Protein AF-A0A1F7L9E7-F1 (afdb_monomer_lite)

Secondary structure (DSSP, 8-state):
------THHHHHHHHHHHHHTS----SEEEEEES--EEE-SSTT-EEE-TT-TT-HHHHHHHHHHHHHT-EEEEEE-B--GGGS-GGGTTT-TT---BEEEEEE-TTS-EEEEEEESS---------THHHHHHHHH--TTTTT--TTT-------SPPPSS---PPPHHHHHHHHHHTT--HHHHHHHHHHHHT--

Structure (mmCIF, N/CA/C/O backbone):
data_AF-A0A1F7L9E7-F1
#
_entry.id   AF-A0A1F7L9E7-F1
#
loop_
_atom_site.group_PDB
_atom_site.id
_atom_site.type_symbol
_atom_site.label_atom_id
_atom_site.label_alt_id
_atom_site.label_comp_id
_atom_site.label_asym_id
_atom_site.label_entity_id
_atom_site.label_seq_id
_atom_site.pdbx_PDB_ins_code
_atom_site.Cartn_x
_atom_site.Cartn_y
_atom_site.Cartn_z
_atom_site.occupancy
_atom_site.B_iso_or_equiv
_atom_site.auth_seq_id
_atom_site.auth_comp_id
_atom_site.auth_asym_id
_atom_site.auth_atom_id
_atom_site.pdbx_PDB_model_num
ATOM 1 N N . MET A 1 1 ? -0.085 -50.331 -35.103 1.00 35.09 1 MET A N 1
ATOM 2 C CA . MET A 1 1 ? 0.225 -49.381 -36.187 1.00 35.09 1 MET A CA 1
ATOM 3 C C . MET A 1 1 ? -0.687 -48.190 -35.946 1.00 35.09 1 MET A C 1
ATOM 5 O O . MET A 1 1 ? -1.879 -48.355 -36.120 1.00 35.09 1 MET A O 1
ATOM 9 N N . GLU A 1 2 ? -0.303 -47.071 -35.361 1.00 33.75 2 GLU A N 1
ATOM 10 C CA . GLU A 1 2 ? 0.943 -46.551 -34.804 1.00 33.75 2 GLU A CA 1
ATOM 11 C C . GLU A 1 2 ? 0.546 -45.688 -33.603 1.00 33.75 2 GLU A C 1
ATOM 13 O O . GLU A 1 2 ? -0.560 -45.157 -33.532 1.00 33.75 2 GLU A O 1
ATOM 18 N N . ASP A 1 3 ? 1.449 -45.652 -32.640 1.00 38.00 3 ASP A N 1
ATOM 19 C CA . ASP A 1 3 ? 1.384 -44.923 -31.386 1.00 38.00 3 ASP A CA 1
ATOM 20 C C . ASP A 1 3 ? 1.648 -43.434 -31.668 1.00 38.00 3 ASP A C 1
ATOM 22 O O . ASP A 1 3 ? 2.759 -43.071 -32.050 1.00 38.00 3 ASP A O 1
ATOM 26 N N . SER A 1 4 ? 0.636 -42.570 -31.553 1.00 41.53 4 SER A N 1
ATOM 27 C CA . SER A 1 4 ? 0.783 -41.113 -31.696 1.00 41.53 4 SER A CA 1
ATOM 28 C C . SER A 1 4 ? 0.804 -40.447 -30.316 1.00 41.53 4 SER A C 1
ATOM 30 O O . SER A 1 4 ? -0.048 -39.626 -29.984 1.00 41.53 4 SER A O 1
ATOM 32 N N . GLY A 1 5 ? 1.759 -40.855 -29.480 1.00 41.38 5 GLY A N 1
ATOM 33 C CA . GLY A 1 5 ? 1.977 -40.344 -28.124 1.00 41.38 5 GLY A CA 1
ATOM 34 C C . GLY A 1 5 ? 2.929 -39.144 -28.026 1.00 41.38 5 GLY A C 1
ATOM 35 O O . GLY A 1 5 ? 3.652 -39.052 -27.038 1.00 41.38 5 GLY A O 1
ATOM 36 N N . LEU A 1 6 ? 2.988 -38.249 -29.023 1.00 41.53 6 LEU A N 1
ATOM 37 C CA . LEU A 1 6 ? 3.974 -37.149 -29.041 1.00 41.53 6 LEU A CA 1
ATOM 38 C C . LEU A 1 6 ? 3.409 -35.720 -29.135 1.00 41.53 6 LEU A C 1
ATOM 40 O O . LEU A 1 6 ? 4.190 -34.782 -29.022 1.00 41.53 6 LEU A O 1
ATOM 44 N N . ASP A 1 7 ? 2.092 -35.523 -29.226 1.00 45.53 7 ASP A N 1
ATOM 45 C CA . ASP A 1 7 ? 1.519 -34.183 -29.479 1.00 45.53 7 ASP A CA 1
ATOM 46 C C . ASP A 1 7 ? 1.373 -33.303 -28.214 1.00 45.53 7 ASP A C 1
ATOM 48 O O . ASP A 1 7 ? 1.317 -32.083 -28.285 1.00 45.53 7 ASP A O 1
ATOM 52 N N . GLY A 1 8 ? 1.363 -33.896 -27.013 1.00 42.41 8 GLY A N 1
ATOM 53 C CA . GLY A 1 8 ? 1.175 -33.141 -25.759 1.00 42.41 8 GLY A CA 1
ATOM 54 C C . GLY A 1 8 ? 2.454 -32.548 -25.153 1.00 42.41 8 GLY A C 1
ATOM 55 O O . GLY A 1 8 ? 2.389 -31.721 -24.248 1.00 42.41 8 GLY A O 1
ATOM 56 N N . ALA A 1 9 ? 3.633 -32.986 -25.603 1.00 44.47 9 ALA A N 1
ATOM 57 C CA . ALA A 1 9 ? 4.911 -32.579 -25.011 1.00 44.47 9 ALA A CA 1
ATOM 58 C C . ALA A 1 9 ? 5.547 -31.364 -25.704 1.00 44.47 9 ALA A C 1
ATOM 60 O O . ALA A 1 9 ? 6.458 -30.762 -25.130 1.00 44.47 9 ALA A O 1
ATOM 61 N N . GLU A 1 10 ? 5.124 -31.036 -26.926 1.00 39.59 10 GLU A N 1
ATOM 62 C CA . GLU A 1 10 ? 5.507 -29.799 -27.621 1.00 39.59 10 GLU A CA 1
ATOM 63 C C . GLU A 1 10 ? 4.632 -28.627 -27.158 1.00 39.59 10 GLU A C 1
ATOM 65 O O . GLU A 1 10 ? 5.174 -27.576 -26.834 1.00 39.59 10 GLU A O 1
ATOM 70 N N . ASP A 1 11 ? 3.329 -28.850 -26.962 1.00 49.00 11 ASP A N 1
ATOM 71 C CA . ASP A 1 11 ? 2.372 -27.848 -26.457 1.00 49.00 11 ASP A CA 1
ATOM 72 C C . ASP A 1 11 ? 2.737 -27.347 -25.042 1.00 49.00 11 ASP A C 1
ATOM 74 O O . ASP A 1 11 ? 2.835 -26.151 -24.781 1.00 49.00 11 ASP A O 1
ATOM 78 N N . LEU A 1 12 ? 3.110 -28.260 -24.134 1.00 42.34 12 LEU A N 1
ATOM 79 C CA . LEU A 1 12 ? 3.573 -27.913 -22.780 1.00 42.34 12 LEU A CA 1
ATOM 80 C C . LEU A 1 12 ? 4.955 -27.237 -22.743 1.00 42.34 12 LEU A C 1
ATOM 82 O O . LEU A 1 12 ? 5.297 -26.587 -21.750 1.00 42.34 12 LEU A O 1
ATOM 86 N N . ARG A 1 13 ? 5.783 -27.433 -23.778 1.00 41.22 13 ARG A N 1
ATOM 87 C CA . ARG A 1 13 ? 7.068 -26.731 -23.923 1.00 41.22 13 ARG A CA 1
ATOM 88 C C . ARG A 1 13 ? 6.843 -25.317 -24.439 1.00 41.22 13 ARG A C 1
ATOM 90 O O . ARG A 1 13 ? 7.428 -24.396 -23.886 1.00 41.22 13 ARG A O 1
ATOM 97 N N . ASP A 1 14 ? 5.928 -25.149 -25.384 1.00 45.06 14 ASP A N 1
ATOM 98 C CA . ASP A 1 14 ? 5.528 -23.858 -25.939 1.00 45.06 14 ASP A CA 1
ATOM 99 C C . ASP A 1 14 ? 4.791 -22.988 -24.893 1.00 45.06 14 ASP A C 1
ATOM 101 O O . ASP A 1 14 ? 5.055 -21.793 -24.762 1.00 45.06 14 ASP A O 1
ATOM 105 N N . GLU A 1 15 ? 3.954 -23.580 -24.030 1.00 44.53 15 GLU A N 1
ATOM 106 C CA . GLU A 1 15 ? 3.370 -22.876 -22.876 1.00 44.53 15 GLU A CA 1
ATOM 107 C C . GLU A 1 15 ? 4.421 -22.455 -21.833 1.00 44.53 15 GLU A C 1
ATOM 109 O O . GLU A 1 15 ? 4.342 -21.349 -21.289 1.00 44.53 15 GLU A O 1
ATOM 114 N N . ARG A 1 16 ? 5.431 -23.297 -21.564 1.00 38.94 16 ARG A N 1
ATOM 115 C CA . ARG A 1 16 ? 6.534 -22.966 -20.642 1.00 38.94 16 ARG A CA 1
ATOM 116 C C . ARG A 1 16 ? 7.455 -21.891 -21.210 1.00 38.94 16 ARG A C 1
ATOM 118 O O . ARG A 1 16 ? 7.772 -20.953 -20.485 1.00 38.94 16 ARG A O 1
ATOM 125 N N . GLU A 1 17 ? 7.807 -21.959 -22.489 1.00 36.81 17 GLU A N 1
ATOM 126 C CA . GLU A 1 17 ? 8.633 -20.951 -23.166 1.00 36.81 17 GLU A CA 1
ATOM 127 C C . GLU A 1 17 ? 7.893 -19.603 -23.299 1.00 36.81 17 GLU A C 1
ATOM 129 O O . GLU A 1 17 ? 8.480 -18.540 -23.076 1.00 36.81 17 GLU A O 1
ATOM 134 N N . ARG A 1 18 ? 6.570 -19.611 -23.535 1.00 43.12 18 ARG A N 1
ATOM 135 C CA . ARG A 1 18 ? 5.727 -18.399 -23.443 1.00 43.12 18 ARG A CA 1
ATOM 136 C C . ARG A 1 18 ? 5.617 -17.866 -22.015 1.00 43.12 18 ARG A C 1
ATOM 138 O O . ARG A 1 18 ? 5.483 -16.653 -21.837 1.00 43.12 18 ARG A O 1
ATOM 145 N N . SER A 1 19 ? 5.671 -18.739 -21.006 1.00 43.81 19 SER A N 1
ATOM 146 C CA . SER A 1 19 ? 5.680 -18.337 -19.595 1.00 43.81 19 SER A CA 1
ATOM 147 C C . SER A 1 19 ? 7.016 -17.720 -19.163 1.00 43.81 19 SER A C 1
ATOM 149 O O . SER A 1 19 ? 7.007 -16.740 -18.426 1.00 43.81 19 SER A O 1
ATOM 151 N N . GLU A 1 20 ? 8.148 -18.209 -19.684 1.00 38.25 20 GLU A N 1
ATOM 152 C CA . GLU A 1 20 ? 9.496 -17.693 -19.390 1.00 38.25 20 GLU A CA 1
ATOM 153 C C . GLU A 1 20 ? 9.765 -16.320 -20.032 1.00 38.25 20 GLU A C 1
ATOM 155 O O . GLU A 1 20 ? 10.546 -15.530 -19.504 1.00 38.25 20 GLU A O 1
ATOM 160 N N . CYS A 1 21 ? 9.077 -15.985 -21.132 1.00 34.50 21 CYS A N 1
ATOM 161 C CA . CYS A 1 21 ? 9.168 -14.670 -21.778 1.00 34.50 21 CYS A CA 1
ATOM 162 C C . CYS A 1 21 ? 8.431 -13.554 -21.003 1.00 34.50 21 CYS A C 1
ATOM 164 O O . CYS A 1 21 ? 8.707 -12.365 -21.185 1.00 34.50 21 CYS A O 1
ATOM 166 N N . ARG A 1 22 ? 7.510 -13.902 -20.096 1.00 48.00 22 ARG A N 1
ATOM 167 C CA . ARG A 1 22 ? 6.855 -12.937 -19.208 1.00 48.00 22 ARG A CA 1
ATOM 168 C C . ARG A 1 22 ? 7.646 -12.849 -17.913 1.00 48.00 22 ARG A C 1
ATOM 170 O O . ARG A 1 22 ? 7.480 -13.683 -17.030 1.00 48.00 22 ARG A O 1
ATOM 177 N N . ARG A 1 23 ? 8.449 -11.792 -17.749 1.00 49.78 23 ARG A N 1
ATOM 178 C CA . ARG A 1 23 ? 8.875 -11.385 -16.398 1.00 49.78 23 ARG A CA 1
ATOM 179 C C . ARG A 1 23 ? 7.616 -11.347 -15.517 1.00 49.78 23 ARG A C 1
ATOM 181 O O . ARG A 1 23 ? 6.652 -10.698 -15.935 1.00 49.78 23 ARG A O 1
ATOM 188 N N . PRO A 1 24 ? 7.564 -12.080 -14.388 1.00 57.03 24 PRO A N 1
ATOM 189 C CA . PRO A 1 24 ? 6.344 -12.187 -13.604 1.00 57.03 24 PRO A CA 1
ATOM 190 C C . PRO A 1 24 ? 5.962 -10.792 -13.117 1.00 57.03 24 PRO A C 1
ATOM 192 O O . PRO A 1 24 ? 6.687 -10.162 -12.352 1.00 57.03 24 PRO A O 1
ATOM 195 N N . ILE A 1 25 ? 4.849 -10.287 -13.643 1.00 73.50 25 ILE A N 1
ATOM 196 C CA . ILE A 1 25 ? 4.251 -9.035 -13.188 1.00 73.50 25 ILE A CA 1
ATOM 197 C C . ILE A 1 25 ? 3.609 -9.337 -11.841 1.00 73.50 25 ILE A C 1
ATOM 199 O O . ILE A 1 25 ? 2.919 -10.352 -11.714 1.00 73.50 25 ILE A O 1
ATOM 203 N N . GLU A 1 26 ? 3.844 -8.465 -10.864 1.00 89.94 26 GLU A N 1
ATOM 204 C CA . GLU A 1 26 ? 3.280 -8.569 -9.520 1.00 89.94 26 GLU A CA 1
ATOM 205 C C . GLU A 1 26 ? 1.775 -8.891 -9.577 1.00 89.94 26 GLU A C 1
ATOM 207 O O . GLU A 1 26 ? 1.016 -8.341 -10.384 1.00 89.94 26 GLU A O 1
ATOM 212 N N . GLU A 1 27 ? 1.353 -9.863 -8.769 1.00 92.19 27 GLU A N 1
ATOM 213 C CA . GLU A 1 27 ? -0.051 -10.297 -8.700 1.00 92.19 27 GLU A CA 1
ATOM 214 C C . GLU A 1 27 ? -0.779 -9.750 -7.479 1.00 92.19 27 GLU A C 1
ATOM 216 O O . GLU A 1 27 ? -1.995 -9.548 -7.511 1.00 92.19 27 GLU A O 1
ATOM 221 N N . LEU A 1 28 ? -0.008 -9.538 -6.414 1.00 94.56 28 LEU A N 1
ATOM 222 C CA . LEU A 1 28 ? -0.432 -9.051 -5.119 1.00 94.56 28 LEU A CA 1
ATOM 223 C C . LEU A 1 28 ? 0.607 -8.050 -4.639 1.00 94.56 28 LEU A C 1
ATOM 225 O O . LEU A 1 28 ? 1.770 -8.408 -4.468 1.00 94.56 28 LEU A O 1
ATOM 229 N N . HIS A 1 29 ? 0.160 -6.832 -4.386 1.00 97.12 29 HIS A N 1
ATOM 230 C CA . HIS A 1 29 ? 0.940 -5.803 -3.736 1.00 97.12 29 HIS A CA 1
ATOM 231 C C . HIS A 1 29 ? 0.566 -5.724 -2.260 1.00 97.12 29 HIS A C 1
ATOM 233 O O . HIS A 1 29 ? -0.613 -5.629 -1.913 1.00 97.12 29 HIS A O 1
ATOM 239 N N . ALA A 1 30 ? 1.566 -5.745 -1.385 1.00 97.44 30 ALA A N 1
ATOM 240 C CA . ALA A 1 30 ? 1.375 -5.570 0.048 1.00 97.44 30 ALA A CA 1
ATOM 241 C C . ALA A 1 30 ? 1.864 -4.181 0.464 1.00 97.44 30 ALA A C 1
ATOM 243 O O . ALA A 1 30 ? 3.059 -3.895 0.385 1.00 97.44 30 ALA A O 1
ATOM 244 N N . SER A 1 31 ? 0.953 -3.339 0.951 1.00 97.31 31 SER A N 1
ATOM 245 C CA . SER A 1 31 ? 1.281 -2.006 1.460 1.00 97.31 31 SER A CA 1
ATOM 246 C C . SER A 1 31 ? 1.041 -1.910 2.962 1.00 97.31 31 SER A C 1
ATOM 248 O O . SER A 1 31 ? 0.079 -2.471 3.489 1.00 97.31 31 SER A O 1
ATOM 250 N N . VAL A 1 32 ? 1.895 -1.157 3.654 1.00 97.06 32 VAL A N 1
ATOM 251 C CA . VAL A 1 32 ? 1.766 -0.893 5.091 1.00 97.06 32 VAL A CA 1
ATOM 252 C C . VAL A 1 32 ? 1.733 0.608 5.320 1.00 97.06 32 VAL A C 1
ATOM 254 O O . VAL A 1 32 ? 2.634 1.322 4.882 1.00 97.06 32 VAL A O 1
ATOM 257 N N . TRP A 1 33 ? 0.714 1.071 6.037 1.00 95.31 33 TRP A N 1
ATOM 258 C CA . TRP A 1 33 ? 0.503 2.480 6.337 1.00 95.31 33 TRP A CA 1
ATOM 259 C C . TRP A 1 33 ? 0.358 2.717 7.846 1.00 95.31 33 TRP A C 1
ATOM 261 O O . TRP A 1 33 ? -0.129 1.848 8.571 1.00 95.31 33 TRP A O 1
ATOM 271 N N . PRO A 1 34 ? 0.742 3.902 8.354 1.00 92.12 34 PRO A N 1
ATOM 272 C CA . PRO A 1 34 ? 0.574 4.226 9.770 1.00 92.12 34 PRO A CA 1
ATOM 273 C C . PRO A 1 34 ? -0.887 4.282 10.239 1.00 92.12 34 PRO A C 1
ATOM 275 O O . PRO A 1 34 ? -1.128 4.235 11.439 1.00 92.12 34 PRO A O 1
ATOM 278 N N . GLY A 1 35 ? -1.855 4.428 9.327 1.00 92.56 35 GLY A N 1
ATOM 279 C CA . GLY A 1 35 ? -3.256 4.648 9.673 1.00 92.56 35 GLY A CA 1
ATOM 280 C C . GLY A 1 35 ? -4.055 5.305 8.551 1.00 92.56 35 GLY A C 1
ATOM 281 O O . GLY A 1 35 ? -3.743 5.105 7.378 1.00 92.56 35 GLY A O 1
ATOM 282 N N . TRP A 1 36 ? -5.049 6.114 8.922 1.00 94.50 36 TRP A N 1
ATOM 283 C CA . TRP A 1 36 ? -5.913 6.862 8.003 1.00 94.50 36 TRP A CA 1
ATOM 284 C C . TRP A 1 36 ? -6.153 8.275 8.532 1.00 94.50 36 TRP A C 1
ATOM 286 O O . TRP A 1 36 ? -6.315 8.475 9.739 1.00 94.50 36 TRP A O 1
ATOM 296 N N . TRP A 1 37 ? -6.132 9.274 7.653 1.00 93.38 37 TRP A N 1
ATOM 297 C CA . TRP A 1 37 ? -6.114 10.675 8.073 1.00 93.38 37 TRP A CA 1
ATOM 298 C C . TRP A 1 37 ? -6.704 11.627 7.039 1.00 93.38 37 TRP A C 1
ATOM 300 O O . TRP A 1 37 ? -6.699 11.354 5.840 1.00 93.38 37 TRP A O 1
ATOM 310 N N . SER A 1 38 ? -7.113 12.799 7.517 1.00 91.81 38 SER A N 1
ATOM 311 C CA . SER A 1 38 ? -7.285 14.001 6.708 1.00 91.81 38 SER A CA 1
ATOM 312 C C . SER A 1 38 ? -6.009 14.844 6.728 1.00 91.81 38 SER A C 1
ATOM 314 O O . SER A 1 38 ? -5.190 14.753 7.648 1.00 91.81 38 SER A O 1
ATOM 316 N N . MET A 1 39 ? -5.810 15.644 5.680 1.00 88.69 39 MET A N 1
ATOM 317 C CA . MET A 1 39 ? -4.664 16.543 5.540 1.00 88.69 39 MET A CA 1
ATOM 318 C C . MET A 1 39 ? -5.151 17.954 5.215 1.00 88.69 39 MET A C 1
ATOM 320 O O . MET A 1 39 ? -5.803 18.162 4.192 1.00 88.69 39 MET A O 1
ATOM 324 N N . ASP A 1 40 ? -4.798 18.927 6.053 1.00 85.19 40 ASP A N 1
ATOM 325 C CA . ASP A 1 40 ? -5.135 20.336 5.822 1.00 85.19 40 ASP A CA 1
ATOM 326 C C . ASP A 1 40 ? -4.002 21.060 5.083 1.00 85.19 40 ASP A C 1
ATOM 328 O O . ASP A 1 40 ? -3.143 21.702 5.688 1.00 85.19 40 ASP A O 1
ATOM 332 N N . GLY A 1 41 ? -3.943 20.878 3.759 1.00 82.00 41 GLY A N 1
ATOM 333 C CA . GLY A 1 41 ? -3.072 21.618 2.830 1.00 82.00 41 GLY A CA 1
ATOM 334 C C . GLY A 1 41 ? -1.553 21.425 2.983 1.00 82.00 41 GLY A C 1
ATOM 335 O O . GLY A 1 41 ? -0.804 21.755 2.065 1.00 82.00 41 GLY A O 1
ATOM 336 N N . HIS A 1 42 ? -1.080 20.879 4.105 1.00 86.06 42 HIS A N 1
ATOM 337 C CA . HIS A 1 42 ? 0.328 20.701 4.435 1.00 86.06 42 HIS A CA 1
ATOM 338 C C . HIS A 1 42 ? 0.616 19.246 4.857 1.00 86.06 42 HIS A C 1
ATOM 340 O O . HIS A 1 42 ? -0.095 18.718 5.713 1.00 86.06 42 HIS A O 1
ATOM 346 N N . PRO A 1 43 ? 1.699 18.604 4.371 1.00 79.44 43 PRO A N 1
ATOM 347 C CA . PRO A 1 43 ? 2.003 17.197 4.678 1.00 79.44 43 PRO A CA 1
ATOM 348 C C . PRO A 1 43 ? 2.167 16.873 6.170 1.00 79.44 43 PRO A C 1
ATOM 350 O O . PRO A 1 43 ? 1.929 15.745 6.591 1.00 79.44 43 PRO A O 1
ATOM 353 N N . GLY A 1 44 ? 2.579 17.856 6.975 1.00 83.25 44 GLY A N 1
ATOM 354 C CA . GLY A 1 44 ? 2.692 17.730 8.434 1.00 83.25 44 GLY A CA 1
ATOM 355 C C . GLY A 1 44 ? 1.392 17.984 9.207 1.00 83.25 44 GLY A C 1
ATOM 356 O O . GLY A 1 44 ? 1.350 17.736 10.405 1.00 83.25 44 GLY A O 1
ATOM 357 N N . ALA A 1 45 ? 0.341 18.481 8.552 1.00 86.12 45 ALA A N 1
ATOM 358 C CA . ALA A 1 45 ? -0.950 18.793 9.166 1.00 86.12 45 ALA A CA 1
ATOM 359 C C . ALA A 1 45 ? -1.933 17.630 8.962 1.00 86.12 45 ALA A C 1
ATOM 361 O O . ALA A 1 45 ? -2.984 17.785 8.340 1.00 86.12 45 ALA A O 1
ATOM 362 N N . ARG A 1 46 ? -1.542 16.440 9.436 1.00 89.81 46 ARG A N 1
ATOM 363 C CA . ARG A 1 46 ? -2.361 15.224 9.370 1.00 89.81 46 ARG A CA 1
ATOM 364 C C . ARG A 1 46 ? -3.127 15.032 10.667 1.00 89.81 46 ARG A C 1
ATOM 366 O O . ARG A 1 46 ? -2.566 15.182 11.751 1.00 89.81 46 ARG A O 1
ATOM 373 N N . THR A 1 47 ? -4.398 14.679 10.561 1.00 90.31 47 THR A N 1
ATOM 374 C CA . THR A 1 47 ? -5.244 14.354 11.713 1.00 90.31 47 THR A CA 1
ATOM 375 C C . THR A 1 47 ? -5.949 13.039 11.452 1.00 90.31 47 THR A C 1
ATOM 377 O O . THR A 1 47 ? -6.481 12.827 10.365 1.00 90.31 47 THR A O 1
ATOM 380 N N . ALA A 1 48 ? -5.915 12.146 12.439 1.00 91.06 48 ALA A N 1
ATOM 381 C CA . ALA A 1 48 ? -6.564 10.852 12.328 1.00 91.06 48 ALA A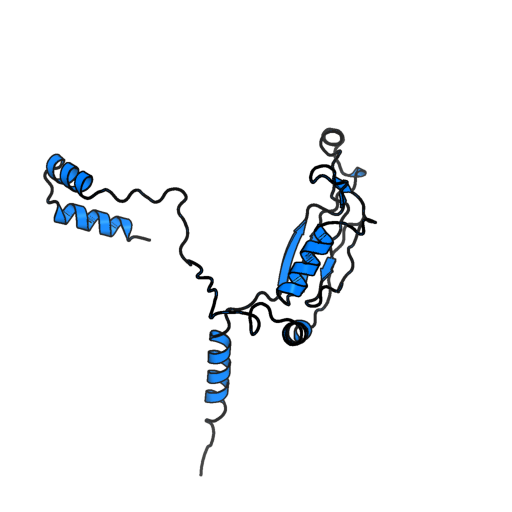 CA 1
ATOM 382 C C . ALA A 1 48 ? -8.071 11.045 12.130 1.00 91.06 48 ALA A C 1
ATOM 384 O O . ALA A 1 48 ? -8.720 11.734 12.916 1.00 91.06 48 ALA A O 1
ATOM 385 N N . ASP A 1 49 ? -8.603 10.474 11.057 1.00 91.75 49 ASP A N 1
ATOM 386 C CA . ASP A 1 49 ? -9.964 10.753 10.607 1.00 91.75 49 ASP A CA 1
ATOM 387 C C . ASP A 1 49 ? -10.492 9.559 9.800 1.00 91.75 49 ASP A C 1
ATOM 389 O O . ASP A 1 49 ? -10.232 9.475 8.598 1.00 91.75 49 ASP A O 1
ATOM 393 N N . PRO A 1 50 ? -11.202 8.615 10.445 1.00 90.25 50 PRO A N 1
ATOM 394 C CA . PRO A 1 50 ? -11.799 7.451 9.785 1.00 90.25 50 PRO A CA 1
ATOM 395 C C . PRO A 1 50 ? -12.805 7.801 8.684 1.00 90.25 50 PRO A C 1
ATOM 397 O O . PRO A 1 50 ? -13.019 7.008 7.772 1.00 90.25 50 PRO A O 1
ATOM 400 N N . ASP A 1 51 ? -13.416 8.984 8.757 1.00 89.75 51 ASP A N 1
ATOM 401 C CA . ASP A 1 51 ? -14.421 9.441 7.797 1.00 89.75 51 ASP A CA 1
ATOM 402 C C . ASP A 1 51 ? -13.791 10.234 6.640 1.00 89.75 51 ASP A C 1
ATOM 404 O O . ASP A 1 51 ? -14.493 10.719 5.740 1.00 89.75 51 ASP A O 1
ATOM 408 N N . SER A 1 52 ? -12.458 10.364 6.632 1.00 89.00 52 SER A N 1
ATOM 409 C CA . SER A 1 52 ? -11.753 11.118 5.609 1.00 89.00 52 SER A CA 1
ATOM 410 C C . SER A 1 52 ? -11.888 10.457 4.243 1.00 89.00 52 SER A C 1
ATOM 412 O O . SER A 1 52 ? -11.315 9.402 3.975 1.00 89.00 52 SER A O 1
ATOM 414 N N . ARG A 1 53 ? -12.582 11.151 3.336 1.00 79.19 53 ARG A N 1
ATOM 415 C CA . ARG A 1 53 ? -12.684 10.803 1.906 1.00 79.19 53 ARG A CA 1
ATOM 416 C C . ARG A 1 53 ? -11.517 11.319 1.059 1.00 79.19 53 ARG A C 1
ATOM 418 O O . ARG A 1 53 ? -11.567 11.247 -0.164 1.00 79.19 53 ARG A O 1
ATOM 425 N N . GLY A 1 54 ? -10.529 11.942 1.698 1.00 82.88 54 GLY A N 1
ATOM 426 C CA . GLY A 1 54 ? -9.396 12.598 1.046 1.00 82.88 54 GLY A CA 1
ATOM 427 C C . GLY A 1 54 ? -8.049 12.091 1.544 1.00 82.88 54 GLY A C 1
ATOM 428 O O . GLY A 1 54 ? -7.052 12.790 1.377 1.00 82.88 54 GLY A O 1
ATOM 429 N N . CYS A 1 55 ? -8.020 10.921 2.188 1.00 92.19 55 CYS A N 1
ATOM 430 C CA . CYS A 1 55 ? -6.773 10.324 2.633 1.00 92.19 55 CYS A CA 1
ATOM 431 C C . CYS A 1 55 ? -5.920 9.957 1.411 1.00 92.19 55 CYS A C 1
ATOM 433 O O . CYS A 1 55 ? -6.362 9.237 0.517 1.00 92.19 55 CYS A O 1
ATOM 435 N N . ASP A 1 56 ? -4.682 10.443 1.380 1.00 92.81 56 ASP A N 1
ATOM 436 C CA . ASP A 1 56 ? -3.687 10.136 0.345 1.00 92.81 56 ASP A CA 1
ATOM 437 C C . ASP A 1 56 ? -3.412 8.629 0.230 1.00 92.81 56 ASP A C 1
ATOM 439 O O . ASP A 1 56 ? -3.158 8.143 -0.871 1.00 92.81 56 ASP A O 1
ATOM 443 N N . VAL A 1 57 ? -3.554 7.878 1.328 1.00 94.31 57 VAL A N 1
ATOM 444 C CA . VAL A 1 57 ? -3.472 6.408 1.335 1.00 94.31 57 VAL A CA 1
ATOM 445 C C . VAL A 1 57 ? -4.495 5.777 0.394 1.00 94.31 57 VAL A C 1
ATOM 447 O O . VAL A 1 57 ? -4.128 4.881 -0.361 1.00 94.31 57 VAL A O 1
ATOM 450 N N . GLU A 1 58 ? -5.750 6.243 0.399 1.00 95.31 58 GLU A N 1
ATOM 451 C CA . GLU A 1 58 ? -6.800 5.704 -0.475 1.00 95.31 58 GLU A CA 1
ATOM 452 C C . GLU A 1 58 ? -6.415 5.857 -1.945 1.00 95.31 58 GLU A C 1
ATOM 454 O O . GLU A 1 58 ? -6.506 4.904 -2.721 1.00 95.31 58 GLU A O 1
ATOM 459 N N . PHE A 1 59 ? -5.972 7.054 -2.326 1.00 95.75 59 PHE A N 1
ATOM 460 C CA . PHE A 1 59 ? -5.576 7.324 -3.701 1.00 95.75 59 PHE A CA 1
ATOM 461 C C . PHE A 1 59 ? -4.373 6.470 -4.096 1.00 95.75 59 PHE A C 1
ATOM 463 O O . PHE A 1 59 ? -4.429 5.817 -5.133 1.00 95.75 59 PHE A O 1
ATOM 470 N N . ALA A 1 60 ? -3.350 6.390 -3.239 1.00 96.75 60 ALA A N 1
ATOM 471 C CA . ALA A 1 60 ? -2.135 5.631 -3.511 1.00 96.75 60 ALA A CA 1
ATOM 472 C C . ALA A 1 60 ? -2.412 4.137 -3.744 1.00 96.75 60 ALA A C 1
ATOM 474 O O . ALA A 1 60 ? -1.948 3.568 -4.729 1.00 96.75 60 ALA A O 1
ATOM 475 N N . ILE A 1 61 ? -3.195 3.489 -2.874 1.00 97.75 61 ILE A N 1
ATOM 476 C CA . ILE A 1 61 ? -3.460 2.048 -3.012 1.00 97.75 61 ILE A CA 1
ATOM 477 C C . ILE A 1 61 ? -4.376 1.736 -4.199 1.00 97.75 61 ILE A C 1
ATOM 479 O O . ILE A 1 61 ? -4.208 0.707 -4.851 1.00 97.75 61 ILE A O 1
ATOM 483 N N . ARG A 1 62 ? -5.339 2.613 -4.511 1.00 97.38 62 ARG A N 1
ATOM 484 C CA . ARG A 1 62 ? -6.266 2.408 -5.636 1.00 97.38 62 ARG A CA 1
ATOM 485 C C . ARG A 1 62 ? -5.601 2.688 -6.977 1.00 97.38 62 ARG A C 1
ATOM 487 O O . ARG A 1 62 ? -5.828 1.938 -7.923 1.00 97.38 62 ARG A O 1
ATOM 494 N N . GLU A 1 63 ? -4.771 3.725 -7.044 1.00 96.38 63 GLU A N 1
ATOM 495 C CA . GLU A 1 63 ? -3.930 4.021 -8.203 1.00 96.38 63 GLU A CA 1
ATOM 496 C C . GLU A 1 63 ? -2.974 2.861 -8.478 1.00 96.38 63 GLU A C 1
ATOM 498 O O . GLU A 1 63 ? -2.959 2.357 -9.596 1.00 96.38 63 GLU A O 1
ATOM 503 N N . TYR A 1 64 ? -2.257 2.374 -7.458 1.00 96.69 64 TYR A N 1
ATOM 504 C CA . TYR A 1 64 ? -1.309 1.273 -7.621 1.00 96.69 64 TYR A CA 1
ATOM 505 C C . TYR A 1 64 ? -1.978 0.013 -8.181 1.00 96.69 64 TYR A C 1
ATOM 507 O O . TYR A 1 64 ? -1.449 -0.618 -9.100 1.00 96.69 64 TYR A O 1
ATOM 515 N N . ALA A 1 65 ? -3.155 -0.337 -7.648 1.00 96.44 65 ALA A N 1
ATOM 516 C CA . ALA A 1 65 ? -3.935 -1.481 -8.111 1.00 96.44 65 ALA A CA 1
ATOM 517 C C . ALA A 1 65 ? -4.309 -1.350 -9.596 1.00 96.44 65 ALA A C 1
ATOM 519 O O . ALA A 1 65 ? -4.122 -2.293 -10.370 1.00 96.44 65 ALA A O 1
ATOM 520 N N . LEU A 1 66 ? -4.796 -0.166 -9.987 1.00 95.00 66 LEU A N 1
ATOM 521 C CA . LEU A 1 66 ? -5.251 0.133 -11.342 1.00 95.00 66 LEU A CA 1
ATOM 522 C C . LEU A 1 66 ? -4.093 0.201 -12.340 1.00 95.00 66 LEU A C 1
ATOM 524 O O . LEU A 1 66 ? -4.161 -0.412 -13.404 1.00 95.00 66 LEU A O 1
ATOM 528 N N . GLU A 1 67 ? -3.016 0.907 -11.996 1.00 93.69 67 GLU A N 1
ATOM 529 C CA . GLU A 1 67 ? -1.869 1.099 -12.883 1.00 93.69 67 GLU A CA 1
ATOM 530 C C . GLU A 1 67 ? -1.177 -0.228 -13.214 1.00 93.69 67 GLU A C 1
ATOM 532 O O . GLU A 1 67 ? -0.800 -0.467 -14.365 1.00 93.69 67 GLU A O 1
ATOM 537 N N . ASN A 1 68 ? -1.046 -1.104 -12.214 1.00 92.56 68 ASN A N 1
ATOM 538 C CA . ASN A 1 68 ? -0.300 -2.356 -12.326 1.00 92.56 68 ASN A CA 1
ATOM 539 C C . ASN A 1 68 ? -1.189 -3.573 -12.620 1.00 92.56 68 ASN A C 1
ATOM 541 O O . ASN A 1 68 ? -0.674 -4.674 -12.837 1.00 92.56 68 ASN A O 1
ATOM 545 N N . SER A 1 69 ? -2.517 -3.399 -12.653 1.00 93.88 69 SER A N 1
ATOM 546 C CA . SER A 1 69 ? -3.487 -4.497 -12.777 1.00 93.88 69 SER A CA 1
ATOM 547 C C . SER A 1 69 ? -3.232 -5.610 -11.748 1.00 93.88 69 SER A C 1
ATOM 549 O O . SER A 1 69 ? -3.148 -6.800 -12.080 1.00 93.88 69 SER A O 1
ATOM 551 N N . THR A 1 70 ? -3.066 -5.205 -10.491 1.00 95.12 70 THR A N 1
ATOM 552 C CA . THR A 1 70 ? -2.707 -6.071 -9.362 1.00 95.12 70 THR A CA 1
ATOM 553 C C . THR A 1 70 ? -3.703 -5.897 -8.222 1.00 95.12 70 THR A C 1
ATOM 555 O O . THR A 1 70 ? -4.357 -4.860 -8.109 1.00 95.12 70 THR A O 1
ATOM 558 N N . PHE A 1 71 ? -3.842 -6.911 -7.373 1.00 97.81 71 PHE A N 1
ATOM 559 C CA . PHE A 1 71 ? -4.581 -6.753 -6.124 1.00 97.81 71 PHE A CA 1
ATOM 560 C C . PHE A 1 71 ? -3.700 -6.028 -5.109 1.00 97.81 71 PHE A C 1
ATOM 562 O O . PHE A 1 71 ? -2.520 -6.344 -4.989 1.00 97.81 71 PHE A O 1
ATOM 569 N N . VAL A 1 72 ? -4.263 -5.100 -4.338 1.00 98.31 72 VAL A N 1
ATOM 570 C CA . VAL A 1 72 ? -3.541 -4.436 -3.244 1.00 98.31 72 VAL A CA 1
ATOM 571 C C . VAL A 1 72 ? -4.131 -4.874 -1.914 1.00 98.31 72 VAL A C 1
ATOM 573 O O . VAL A 1 72 ? -5.318 -4.683 -1.655 1.00 98.31 72 VAL A O 1
ATOM 576 N N . VAL A 1 73 ? -3.290 -5.447 -1.060 1.00 98.19 73 VAL A N 1
ATOM 577 C CA . VAL A 1 73 ? -3.593 -5.744 0.338 1.00 98.19 73 VAL A CA 1
ATOM 578 C C . VAL A 1 73 ? -2.935 -4.661 1.179 1.00 98.19 73 VAL A C 1
ATOM 580 O O . VAL A 1 73 ? -1.710 -4.609 1.299 1.00 98.19 73 VAL A O 1
ATOM 583 N N . SER A 1 74 ? -3.753 -3.780 1.746 1.00 97.94 74 SER A N 1
ATOM 584 C CA . SER A 1 74 ? -3.280 -2.662 2.552 1.00 97.94 74 SER A CA 1
ATOM 585 C C . SER A 1 74 ? -3.518 -2.936 4.028 1.00 97.94 74 SER A C 1
ATOM 587 O O . SER A 1 74 ? -4.642 -3.216 4.448 1.00 97.94 74 SER A O 1
ATOM 589 N N . SER A 1 75 ? -2.451 -2.848 4.817 1.00 97.44 75 SER A N 1
ATOM 590 C CA . SER A 1 75 ? -2.492 -2.967 6.269 1.00 97.44 75 SER A CA 1
ATOM 591 C C . SER A 1 75 ? -2.218 -1.615 6.910 1.00 97.44 75 SER A C 1
ATOM 593 O O . SER A 1 75 ? -1.177 -1.009 6.662 1.00 97.44 75 SER A O 1
ATOM 595 N N . SER A 1 76 ? -3.101 -1.197 7.809 1.00 95.94 76 SER A N 1
ATOM 596 C CA . SER A 1 76 ? -2.942 0.017 8.603 1.00 95.94 76 SER A CA 1
ATOM 597 C C . SER A 1 76 ? -2.931 -0.298 10.090 1.00 95.94 76 SER A C 1
ATOM 599 O O . SER A 1 76 ? -3.595 -1.229 10.549 1.00 95.94 76 SER A O 1
ATOM 601 N N . TRP A 1 77 ? -2.165 0.472 10.860 1.00 95.12 77 TRP A N 1
ATOM 602 C CA . TRP A 1 77 ? -2.105 0.284 12.306 1.00 95.12 77 TRP A CA 1
ATOM 603 C C . TRP A 1 77 ? -3.396 0.748 12.982 1.00 95.12 77 TRP A C 1
ATOM 605 O O . TRP A 1 77 ? -4.003 1.745 12.588 1.00 95.12 77 TRP A O 1
ATOM 615 N N . TYR A 1 78 ? -3.773 0.041 14.044 1.00 95.19 78 TYR A N 1
ATOM 616 C CA . TYR A 1 78 ? -4.806 0.455 14.982 1.00 95.19 78 TYR A CA 1
ATOM 617 C C . TYR A 1 78 ? -4.213 0.456 16.392 1.00 95.19 78 TYR A C 1
ATOM 619 O O . TYR A 1 78 ? -3.722 -0.570 16.853 1.00 95.19 78 TYR A O 1
ATOM 627 N N . LEU A 1 79 ? -4.223 1.615 17.049 1.00 93.56 79 LEU A N 1
ATOM 628 C CA . LEU A 1 79 ? -3.786 1.789 18.430 1.00 93.56 79 LEU A CA 1
ATOM 629 C C . LEU A 1 79 ? -4.800 2.691 19.144 1.00 93.56 79 LEU A C 1
ATOM 631 O O . LEU A 1 79 ? -4.777 3.910 18.937 1.00 93.56 79 LEU A O 1
ATOM 635 N N . PRO A 1 80 ? -5.708 2.137 19.964 1.00 91.06 80 PRO A N 1
ATOM 636 C CA . PRO A 1 80 ? -6.671 2.949 20.691 1.00 91.06 80 PRO A CA 1
ATOM 637 C C . PRO A 1 80 ? -5.962 3.821 21.732 1.00 91.06 80 PRO A C 1
ATOM 639 O O . PRO A 1 80 ? -5.016 3.396 22.393 1.00 91.06 80 PRO A O 1
ATOM 642 N N . ALA A 1 81 ? -6.456 5.046 21.934 1.00 88.44 81 ALA A N 1
ATOM 643 C CA . ALA A 1 81 ? -5.854 5.996 22.875 1.00 88.44 81 ALA A CA 1
ATOM 644 C C . ALA A 1 81 ? -5.762 5.454 24.316 1.00 88.44 81 ALA A C 1
ATOM 646 O O . ALA A 1 81 ? -4.861 5.830 25.059 1.00 88.44 81 ALA A O 1
ATOM 647 N N . SER A 1 82 ? -6.667 4.545 24.701 1.00 90.62 82 SER A N 1
ATOM 648 C CA . SER A 1 82 ? -6.666 3.871 26.005 1.00 90.62 82 SER A CA 1
ATOM 649 C C . SER A 1 82 ? -5.489 2.919 26.220 1.00 90.62 82 SER A C 1
ATOM 651 O O . SER A 1 82 ? -5.190 2.591 27.364 1.00 90.62 82 SER A O 1
ATOM 653 N N . GLU A 1 83 ? -4.845 2.458 25.149 1.00 92.31 83 GLU A N 1
ATOM 654 C CA . GLU A 1 83 ? -3.694 1.550 25.211 1.00 92.31 83 GLU A CA 1
ATOM 655 C C . GLU A 1 83 ? -2.354 2.288 25.161 1.00 92.31 83 GLU A C 1
ATOM 657 O O . GLU A 1 83 ? -1.306 1.680 25.371 1.00 92.31 83 GLU A O 1
ATOM 662 N N . ILE A 1 84 ? -2.371 3.605 24.936 1.00 91.62 84 ILE A N 1
ATOM 663 C CA . ILE A 1 84 ? -1.166 4.432 24.978 1.00 91.62 84 ILE A CA 1
ATOM 664 C C . ILE A 1 84 ? -0.753 4.615 26.448 1.00 91.62 84 ILE A C 1
ATOM 666 O O . ILE A 1 84 ? -1.533 5.180 27.227 1.00 91.62 84 ILE A O 1
ATOM 670 N N . PRO A 1 85 ? 0.466 4.191 26.844 1.00 93.50 85 PRO A N 1
ATOM 671 C CA . PRO A 1 85 ? 0.965 4.400 28.198 1.00 93.50 85 PRO A CA 1
ATOM 672 C C . PRO A 1 85 ? 0.895 5.880 28.603 1.00 93.50 85 PRO A C 1
ATOM 674 O O . PRO A 1 85 ? 1.216 6.739 27.773 1.00 93.50 85 PRO A O 1
ATOM 677 N N . PRO A 1 86 ? 0.510 6.210 29.852 1.00 92.06 86 PRO A N 1
ATOM 678 C CA . PRO A 1 86 ? 0.376 7.595 30.306 1.00 92.06 86 PRO A CA 1
ATOM 679 C C . PRO A 1 86 ? 1.622 8.452 30.049 1.00 92.06 86 PRO A C 1
ATOM 681 O O . PRO A 1 86 ? 1.506 9.622 29.703 1.00 92.06 86 PRO A O 1
ATOM 684 N N . GLU A 1 87 ? 2.812 7.860 30.153 1.00 93.38 87 GLU A N 1
ATOM 685 C CA . GLU A 1 87 ? 4.100 8.527 29.948 1.00 93.38 87 GLU A CA 1
ATOM 686 C C . GLU A 1 87 ? 4.350 8.927 28.484 1.00 93.38 87 GLU A C 1
ATOM 688 O O . GLU A 1 87 ? 5.215 9.757 28.210 1.00 93.38 87 GLU A O 1
ATOM 693 N N . LEU A 1 88 ? 3.613 8.331 27.541 1.00 91.44 88 LEU A N 1
ATOM 694 C CA . LEU A 1 88 ? 3.763 8.548 26.103 1.00 91.44 88 LEU A CA 1
ATOM 695 C C . LEU A 1 88 ? 2.634 9.385 25.494 1.00 91.44 88 LEU A C 1
ATOM 697 O O . LEU A 1 88 ? 2.741 9.753 24.325 1.00 91.44 88 LEU A O 1
ATOM 701 N N . GLN A 1 89 ? 1.581 9.721 26.247 1.00 86.00 89 GLN A N 1
ATOM 702 C CA . GLN A 1 89 ? 0.418 10.437 25.704 1.00 86.00 89 GLN A CA 1
ATOM 703 C C . GLN A 1 89 ? 0.787 11.791 25.088 1.00 86.00 89 GLN A C 1
ATOM 705 O O . GLN A 1 89 ? 0.296 12.112 24.009 1.00 86.00 89 GLN A O 1
ATOM 710 N N . ASP A 1 90 ? 1.704 12.540 25.708 1.00 86.00 90 ASP A N 1
ATOM 711 C CA . ASP A 1 90 ? 2.173 13.832 25.186 1.00 86.00 90 ASP A CA 1
ATOM 712 C C . ASP A 1 90 ? 3.012 13.691 23.907 1.00 86.00 90 ASP A C 1
ATOM 714 O O . ASP A 1 90 ? 2.996 14.567 23.044 1.00 86.00 90 ASP A O 1
ATOM 718 N N . VAL A 1 91 ? 3.725 12.574 23.754 1.00 85.62 91 VAL A N 1
ATOM 719 C CA . VAL A 1 91 ? 4.545 12.291 22.565 1.00 85.62 91 VAL A CA 1
ATOM 720 C C . VAL A 1 91 ? 3.680 11.748 21.424 1.00 85.62 91 VAL A C 1
ATOM 722 O O . VAL A 1 91 ? 3.930 12.036 20.255 1.00 85.62 91 VAL A O 1
ATOM 725 N N . MET A 1 92 ? 2.638 10.984 21.754 1.00 82.44 92 MET A N 1
ATOM 726 C CA . MET A 1 92 ? 1.748 10.312 20.803 1.00 82.44 92 MET A CA 1
ATOM 727 C C . MET A 1 92 ? 0.469 11.100 20.492 1.00 82.44 92 MET A C 1
ATOM 729 O O . MET A 1 92 ? -0.495 10.532 19.985 1.00 82.44 92 MET A O 1
ATOM 733 N N . GLN A 1 93 ? 0.459 12.416 20.723 1.00 73.19 93 GLN A N 1
ATOM 734 C CA . GLN A 1 93 ? -0.678 13.285 20.379 1.00 73.19 93 GLN A CA 1
ATOM 735 C C . GLN A 1 93 ? -1.033 13.244 18.878 1.00 73.19 93 GLN A C 1
ATOM 737 O O . GLN A 1 93 ? -2.176 13.491 18.510 1.00 73.19 93 GLN A O 1
ATOM 742 N N . TYR A 1 94 ? -0.076 12.870 18.021 1.00 77.25 94 TYR A N 1
ATOM 743 C CA . TYR A 1 94 ? -0.250 12.675 16.576 1.00 77.25 94 TYR A CA 1
ATOM 744 C C . TYR A 1 94 ? -0.510 11.209 16.191 1.00 77.25 94 TYR A C 1
ATOM 746 O O . TYR A 1 94 ? -0.038 10.742 15.153 1.00 77.25 94 TYR A O 1
ATOM 754 N N . ASN A 1 95 ? -1.214 10.446 17.029 1.00 84.12 95 ASN A N 1
ATOM 755 C CA . ASN A 1 95 ? -1.536 9.058 16.717 1.00 84.12 95 ASN A CA 1
ATOM 756 C C . ASN A 1 95 ? -2.484 8.972 15.506 1.00 84.12 95 ASN A C 1
ATOM 758 O O . ASN A 1 95 ? -3.669 9.271 15.619 1.00 84.12 95 ASN A O 1
ATOM 762 N N . LEU A 1 96 ? -1.956 8.537 14.359 1.00 90.44 96 LEU A N 1
ATOM 763 C CA . LEU A 1 96 ? -2.725 8.309 13.131 1.00 90.44 96 LEU A CA 1
ATOM 764 C C . LEU A 1 96 ? -3.322 6.897 13.055 1.00 90.44 96 LEU A C 1
ATOM 766 O O . LEU A 1 96 ? -4.100 6.631 12.142 1.00 90.44 96 LEU A O 1
ATOM 770 N N . ALA A 1 97 ? -2.973 6.000 13.984 1.00 93.69 97 ALA A N 1
ATOM 771 C CA . ALA A 1 97 ? -3.313 4.581 13.947 1.00 93.69 97 ALA A CA 1
ATOM 772 C C . ALA A 1 97 ? -4.783 4.323 14.325 1.00 93.69 97 ALA A C 1
ATOM 774 O O . ALA A 1 97 ? -5.098 3.788 15.388 1.00 93.69 97 ALA A O 1
ATOM 775 N N . VAL A 1 98 ? -5.699 4.710 13.439 1.00 94.69 98 VAL A N 1
ATOM 776 C CA . VAL A 1 98 ? -7.152 4.495 13.565 1.00 94.69 98 VAL A CA 1
ATOM 777 C C . VAL A 1 98 ? -7.658 3.302 12.748 1.00 94.69 98 VAL A C 1
ATOM 779 O O . VAL A 1 98 ? -8.865 3.078 12.655 1.00 94.69 98 VAL A O 1
ATOM 782 N N . GLY A 1 99 ? -6.751 2.511 12.174 1.00 95.75 99 GLY A N 1
ATOM 783 C CA . GLY A 1 99 ? -7.057 1.464 11.205 1.00 95.75 99 GLY A CA 1
ATOM 784 C C . GLY A 1 99 ? -6.983 1.979 9.767 1.00 95.75 99 GLY A C 1
ATOM 785 O O . GLY A 1 99 ? -6.193 2.869 9.451 1.00 95.75 99 GLY A O 1
ATOM 786 N N . GLY A 1 100 ? -7.779 1.381 8.885 1.00 96.12 100 GLY A N 1
ATOM 787 C CA . GLY A 1 100 ? -7.773 1.622 7.440 1.00 96.12 100 GLY A CA 1
ATOM 788 C C . GLY A 1 100 ? -7.335 0.417 6.604 1.00 96.12 100 GLY A C 1
ATOM 789 O O . GLY A 1 100 ? -7.172 0.541 5.392 1.00 96.12 100 GLY A O 1
ATOM 790 N N . SER A 1 101 ? -7.147 -0.752 7.227 1.00 97.75 101 SER A N 1
ATOM 791 C CA . SER A 1 101 ? -6.793 -1.983 6.514 1.00 97.75 101 SER A CA 1
ATOM 792 C C . SER A 1 101 ? -7.901 -2.378 5.535 1.00 97.75 101 SER A C 1
ATOM 794 O O . SER A 1 101 ? -9.073 -2.406 5.911 1.00 97.75 101 SER A O 1
ATOM 796 N N . CYS A 1 102 ? -7.538 -2.683 4.291 1.00 97.62 102 CYS A N 1
ATOM 797 C CA . CYS A 1 102 ? -8.464 -2.912 3.177 1.00 97.62 102 CYS A CA 1
ATOM 798 C C . CYS A 1 102 ? -7.847 -3.795 2.086 1.00 97.62 102 CYS A C 1
ATOM 800 O O . CYS A 1 102 ? -6.648 -4.078 2.084 1.00 97.62 102 CYS A O 1
ATOM 802 N N . ILE A 1 103 ? -8.686 -4.229 1.141 1.00 98.56 103 ILE A N 1
ATOM 803 C CA . ILE A 1 103 ? -8.258 -4.985 -0.041 1.00 98.56 103 ILE A CA 1
ATOM 804 C C . ILE A 1 103 ? -8.870 -4.339 -1.283 1.00 98.56 103 ILE A C 1
ATOM 806 O O . ILE A 1 103 ? -10.086 -4.137 -1.341 1.00 98.56 103 ILE A O 1
ATOM 810 N N . VAL A 1 104 ? -8.034 -4.052 -2.280 1.00 98.31 104 VAL A N 1
ATOM 811 C CA . VAL A 1 104 ? -8.410 -3.420 -3.551 1.00 98.31 104 VAL A CA 1
ATOM 812 C C . VAL A 1 104 ? -8.179 -4.391 -4.702 1.00 98.31 104 VAL A C 1
ATOM 814 O O . VAL A 1 104 ? -7.164 -5.089 -4.733 1.00 98.31 104 VAL A O 1
ATOM 817 N N . ASN A 1 105 ? -9.109 -4.436 -5.651 1.00 97.56 105 ASN A N 1
ATOM 818 C CA . ASN A 1 105 ? -8.973 -5.226 -6.867 1.00 97.56 105 ASN A CA 1
ATOM 819 C C . ASN A 1 105 ? -8.210 -4.466 -7.971 1.00 97.56 105 ASN A C 1
ATOM 821 O O . ASN A 1 105 ? -8.061 -3.244 -7.892 1.00 97.56 105 ASN A O 1
ATOM 825 N N . PRO A 1 106 ? -7.799 -5.149 -9.053 1.00 96.56 106 PRO A N 1
ATOM 826 C CA . PRO A 1 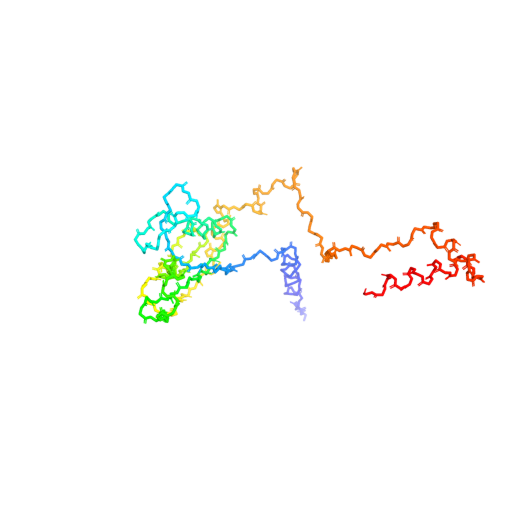106 ? -7.099 -4.541 -10.189 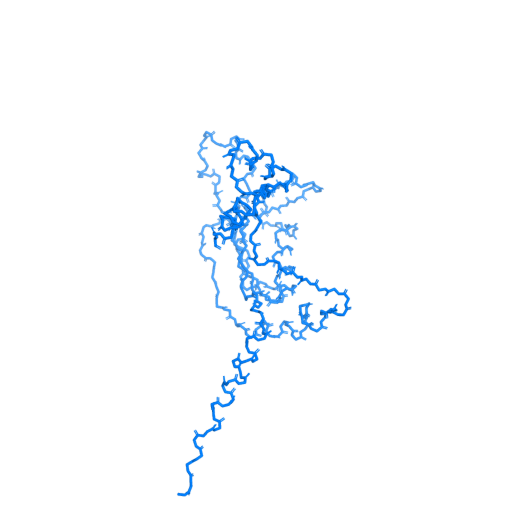1.00 96.56 106 PRO A CA 1
ATOM 827 C C . PRO A 1 106 ? -7.845 -3.402 -10.901 1.00 96.56 106 PRO A C 1
ATOM 829 O O . PRO A 1 106 ? -7.250 -2.686 -11.694 1.00 96.56 106 PRO A O 1
ATOM 832 N N . SER A 1 107 ? -9.147 -3.231 -10.654 1.00 95.06 107 SER A N 1
ATOM 833 C CA . SER A 1 107 ? -9.942 -2.117 -11.194 1.00 95.06 107 SER A CA 1
ATOM 834 C C . SER A 1 107 ? -9.983 -0.902 -10.254 1.00 95.06 107 SER A C 1
ATOM 836 O O . SER A 1 107 ? -10.731 0.044 -10.502 1.00 95.06 107 SER A O 1
ATOM 838 N N . GLY A 1 108 ? -9.232 -0.925 -9.147 1.00 95.56 108 GLY A N 1
ATOM 839 C CA . GLY A 1 108 ? -9.240 0.127 -8.131 1.00 95.56 108 GLY A CA 1
ATOM 840 C C . GLY A 1 108 ? -10.514 0.147 -7.275 1.00 95.56 108 GLY A C 1
ATOM 841 O O . GLY A 1 108 ? -10.854 1.187 -6.702 1.00 95.56 108 GLY A O 1
ATOM 842 N N . GLN A 1 109 ? -11.259 -0.962 -7.213 1.00 96.25 109 GLN A N 1
ATOM 843 C CA . GLN A 1 109 ? -12.470 -1.114 -6.402 1.00 96.25 109 GLN A CA 1
ATOM 844 C C . GLN A 1 109 ? -12.188 -1.896 -5.119 1.00 96.25 109 GLN A C 1
ATOM 846 O O . GLN A 1 109 ? -11.295 -2.739 -5.068 1.00 96.25 109 GLN A O 1
ATOM 851 N N . TRP A 1 110 ? -12.974 -1.639 -4.075 1.00 97.19 110 TRP A N 1
ATOM 852 C CA . TRP A 1 110 ? -12.862 -2.362 -2.813 1.00 97.19 110 TRP A CA 1
ATOM 853 C C . TRP A 1 110 ? -13.351 -3.803 -2.961 1.00 97.19 110 TRP A C 1
ATOM 855 O O . TRP A 1 110 ? -14.528 -4.040 -3.220 1.00 97.19 110 TRP A O 1
ATOM 865 N N . VAL A 1 111 ? -12.463 -4.765 -2.718 1.00 97.94 111 VAL A N 1
ATOM 866 C CA . VAL A 1 111 ? -12.853 -6.143 -2.377 1.00 97.94 111 VAL A CA 1
ATOM 867 C C . VAL A 1 111 ? -13.278 -6.188 -0.910 1.00 97.94 111 VAL A C 1
ATOM 869 O O . VAL A 1 111 ? -14.271 -6.817 -0.542 1.00 97.94 111 VAL A O 1
ATOM 872 N N . ARG A 1 112 ? -12.525 -5.478 -0.060 1.00 97.94 112 ARG A N 1
ATOM 873 C CA . ARG A 1 112 ? -12.871 -5.184 1.330 1.00 97.94 112 ARG A CA 1
ATOM 874 C C . ARG A 1 112 ? -12.657 -3.710 1.592 1.00 97.94 112 ARG A C 1
ATOM 876 O O . ARG A 1 112 ? -11.564 -3.196 1.355 1.00 97.94 112 ARG A O 1
ATOM 883 N N . GLU A 1 113 ? -13.703 -3.064 2.087 1.00 96.94 113 GLU A N 1
ATOM 884 C CA . GLU A 1 113 ? -13.624 -1.671 2.506 1.00 96.94 113 GLU A CA 1
ATOM 885 C C . GLU A 1 113 ? -12.660 -1.501 3.695 1.00 96.94 113 GLU A C 1
ATOM 887 O O . GLU A 1 113 ? -12.449 -2.457 4.453 1.00 96.94 113 GLU A O 1
ATOM 892 N N . PRO A 1 114 ? -12.072 -0.303 3.859 1.00 96.50 114 PRO A N 1
ATOM 893 C CA . PRO A 1 114 ? -11.249 0.039 5.013 1.00 96.50 114 PRO A CA 1
ATOM 894 C C . PRO A 1 114 ? -11.956 -0.225 6.342 1.00 96.50 114 PRO A C 1
ATOM 896 O O . PRO A 1 114 ? -13.080 0.218 6.571 1.00 96.50 114 PRO A O 1
ATOM 899 N N . VAL A 1 115 ? -11.276 -0.944 7.234 1.00 96.94 115 VAL A N 1
ATOM 900 C CA . VAL A 1 115 ? -11.774 -1.217 8.584 1.00 96.94 115 VAL A CA 1
ATOM 901 C C . VAL A 1 115 ? -11.134 -0.267 9.585 1.00 96.94 115 VAL A C 1
ATOM 903 O O . VAL A 1 115 ? -9.910 -0.213 9.701 1.00 96.94 115 VAL A O 1
ATOM 906 N N . PHE A 1 116 ? -11.968 0.437 10.346 1.00 96.44 116 PHE A N 1
ATOM 907 C CA . PHE A 1 116 ? -11.545 1.441 11.319 1.00 96.44 116 PHE A CA 1
ATOM 908 C C . PHE A 1 116 ? -11.930 1.067 12.745 1.00 96.44 116 PHE A C 1
ATOM 910 O O . PHE A 1 116 ? -12.892 0.335 12.970 1.00 96.44 116 PHE A O 1
ATOM 917 N N . SER A 1 117 ? -11.216 1.644 13.711 1.00 94.25 117 SER A N 1
ATOM 918 C CA . SER A 1 117 ? -11.575 1.618 15.135 1.00 94.25 117 SER A CA 1
ATOM 919 C C . SER A 1 117 ? -11.703 0.224 15.764 1.00 94.25 117 SER A C 1
ATOM 921 O O . SER A 1 117 ? -12.365 0.079 16.791 1.00 94.25 117 SER A O 1
ATOM 923 N N . GLN A 1 118 ? -11.081 -0.798 15.174 1.00 94.88 118 GLN A N 1
ATOM 924 C CA . GLN A 1 118 ? -11.069 -2.155 15.713 1.00 94.88 118 GLN A CA 1
ATOM 925 C C . GLN A 1 118 ? -9.847 -2.944 15.234 1.00 94.88 118 GLN A C 1
ATOM 927 O O . GLN A 1 118 ? -9.408 -2.805 14.091 1.00 94.88 118 GLN A O 1
ATOM 932 N N . GLU A 1 119 ? -9.346 -3.829 16.093 1.00 95.69 119 GLU A N 1
ATOM 933 C CA . GLU A 1 119 ? -8.375 -4.852 15.715 1.00 95.69 119 GLU A CA 1
ATOM 934 C C . GLU A 1 119 ? -9.111 -6.015 15.039 1.00 95.69 119 GLU A C 1
ATOM 936 O O . GLU A 1 119 ? -10.065 -6.571 15.587 1.00 95.69 119 GLU A O 1
ATOM 941 N N . THR A 1 120 ? -8.706 -6.374 13.820 1.00 95.75 120 THR A N 1
ATOM 942 C CA . THR A 1 120 ? -9.308 -7.494 13.088 1.00 95.75 120 THR A CA 1
ATOM 943 C C . THR A 1 120 ? -8.375 -8.027 12.008 1.00 95.75 120 THR A C 1
ATOM 945 O O . THR A 1 120 ? -7.458 -7.344 11.553 1.00 95.75 120 THR A O 1
ATOM 948 N N . ILE A 1 121 ? -8.674 -9.232 11.526 1.00 97.50 121 ILE A N 1
ATOM 949 C CA . ILE A 1 121 ? -8.104 -9.776 10.294 1.00 97.50 121 ILE A CA 1
ATOM 950 C C . ILE A 1 121 ? -9.007 -9.362 9.127 1.00 97.50 121 ILE A C 1
ATOM 952 O O . ILE A 1 121 ? -10.188 -9.716 9.097 1.00 97.50 121 ILE A O 1
ATOM 956 N N . VAL A 1 122 ? -8.454 -8.629 8.161 1.00 97.38 122 VAL A N 1
ATOM 957 C CA . VAL A 1 122 ? -9.125 -8.318 6.891 1.00 97.38 122 VAL A CA 1
ATOM 958 C C . VAL A 1 122 ? -8.730 -9.374 5.867 1.00 97.38 122 VAL A C 1
ATOM 960 O O . VAL A 1 122 ? -7.549 -9.564 5.592 1.00 97.38 122 VAL A O 1
ATOM 963 N N . TRP A 1 123 ? -9.715 -10.080 5.314 1.00 97.56 123 TRP A N 1
ATOM 964 C CA . TRP A 1 123 ? -9.486 -11.149 4.343 1.00 97.56 123 TRP A CA 1
ATOM 965 C C . TRP A 1 123 ? -10.589 -11.194 3.282 1.00 97.56 123 TRP A C 1
ATOM 967 O O . TRP A 1 123 ? -11.731 -10.771 3.509 1.00 97.56 123 TRP A O 1
ATOM 977 N N . ALA A 1 124 ? -10.243 -11.726 2.114 1.00 96.94 124 ALA A N 1
ATOM 978 C CA . ALA A 1 124 ? -11.166 -12.006 1.027 1.00 96.94 124 ALA A CA 1
ATOM 979 C C . ALA A 1 124 ? -10.641 -13.152 0.160 1.00 96.94 124 ALA A C 1
ATOM 981 O O . ALA A 1 124 ? -9.436 -13.392 0.101 1.00 96.94 124 ALA A O 1
ATOM 982 N N . GLU A 1 125 ? -11.557 -13.830 -0.522 1.00 96.94 125 GLU A N 1
ATOM 983 C CA . GLU A 1 125 ? -11.223 -14.643 -1.689 1.00 96.94 125 GLU A CA 1
ATOM 984 C C . GLU A 1 125 ? -11.121 -13.712 -2.901 1.00 96.94 125 GLU A C 1
ATOM 986 O O . GLU A 1 125 ? -11.916 -12.779 -3.030 1.00 96.94 125 GLU A O 1
ATOM 991 N N . ILE A 1 126 ? -10.131 -13.940 -3.761 1.00 95.00 126 ILE A N 1
ATOM 992 C CA . ILE A 1 126 ? -9.878 -13.122 -4.951 1.00 95.00 126 ILE A CA 1
ATOM 993 C C . ILE A 1 126 ? -9.948 -13.991 -6.203 1.00 95.00 126 ILE A C 1
ATOM 995 O O . ILE A 1 126 ? -9.447 -15.119 -6.205 1.00 95.00 126 ILE A O 1
ATOM 999 N N . ASP A 1 127 ? -10.542 -13.461 -7.270 1.00 94.50 127 ASP A N 1
ATOM 1000 C CA . ASP A 1 127 ? -10.538 -14.097 -8.585 1.00 94.50 127 ASP A CA 1
ATOM 1001 C C . ASP A 1 127 ? -9.384 -13.543 -9.430 1.00 94.50 127 ASP A C 1
ATOM 1003 O O . ASP A 1 127 ? -9.357 -12.375 -9.818 1.00 94.50 127 ASP A O 1
ATOM 1007 N N . GLN A 1 128 ? -8.411 -14.400 -9.737 1.00 91.00 128 GLN A N 1
ATOM 1008 C CA . GLN A 1 128 ? -7.241 -14.018 -10.529 1.00 91.00 128 GLN A CA 1
ATOM 1009 C C . GLN A 1 128 ? -7.588 -13.654 -11.982 1.00 91.00 128 GLN A C 1
ATOM 1011 O O . GLN A 1 128 ? -6.790 -12.990 -12.650 1.00 91.00 128 GLN A O 1
ATOM 1016 N N . GLU A 1 129 ? -8.770 -14.035 -12.478 1.00 93.94 129 GLU A N 1
ATOM 1017 C CA . GLU A 1 129 ? -9.242 -13.627 -13.803 1.00 93.94 129 GLU A CA 1
ATOM 1018 C C . GLU A 1 129 ? -9.481 -12.110 -13.884 1.00 93.94 129 GLU A C 1
ATOM 1020 O O . GLU A 1 129 ? -9.259 -11.511 -14.940 1.00 93.94 129 GLU A O 1
ATOM 1025 N N . GLU A 1 130 ? -9.804 -11.444 -12.765 1.00 94.94 130 GLU A N 1
ATOM 1026 C CA . GLU A 1 130 ? -9.988 -9.985 -12.721 1.00 94.94 130 GLU A CA 1
ATOM 1027 C C . GLU A 1 130 ? -8.747 -9.226 -13.207 1.00 94.94 130 GLU A C 1
ATOM 1029 O O . GLU A 1 130 ? -8.871 -8.185 -13.852 1.00 94.94 130 GLU A O 1
ATOM 1034 N N . ARG A 1 131 ? -7.540 -9.758 -12.976 1.00 93.00 131 ARG A N 1
ATOM 1035 C CA . ARG A 1 131 ? -6.295 -9.152 -13.476 1.00 93.00 131 ARG A CA 1
ATOM 1036 C C . ARG A 1 131 ? -6.206 -9.198 -14.994 1.00 93.00 131 ARG A C 1
ATOM 1038 O O . ARG A 1 131 ? -5.737 -8.247 -15.614 1.00 93.00 131 ARG A O 1
ATOM 1045 N N . ARG A 1 132 ? -6.638 -10.303 -15.610 1.00 90.88 132 ARG A N 1
ATOM 1046 C CA . ARG A 1 132 ? -6.637 -10.446 -17.074 1.00 90.88 132 ARG A CA 1
ATOM 1047 C C . ARG A 1 132 ? -7.648 -9.494 -17.701 1.00 90.88 132 ARG A C 1
ATOM 1049 O O . ARG A 1 132 ? -7.325 -8.841 -18.690 1.00 90.88 132 ARG A O 1
ATOM 1056 N N . LEU A 1 133 ? -8.823 -9.365 -17.085 1.00 93.12 133 LEU A N 1
ATOM 1057 C CA . LEU A 1 133 ? -9.851 -8.411 -17.499 1.00 93.12 133 LEU A CA 1
ATOM 1058 C C . LEU A 1 133 ? -9.384 -6.957 -17.343 1.00 93.12 133 LEU A C 1
ATOM 1060 O O . LEU A 1 133 ? -9.566 -6.165 -18.265 1.00 93.12 133 LEU A O 1
ATOM 1064 N N . ALA A 1 134 ? -8.724 -6.616 -16.231 1.00 93.00 134 ALA A N 1
ATOM 1065 C CA . ALA A 1 134 ? -8.155 -5.286 -16.021 1.00 93.00 134 ALA A CA 1
ATOM 1066 C C . ALA A 1 134 ? -7.115 -4.943 -17.094 1.00 93.00 134 ALA A C 1
ATOM 1068 O O . ALA A 1 134 ? -7.211 -3.886 -17.711 1.00 93.00 134 ALA A O 1
ATOM 1069 N N . LYS A 1 135 ? -6.214 -5.878 -17.423 1.00 90.12 135 LYS A N 1
ATOM 1070 C CA . LYS A 1 135 ? -5.243 -5.705 -18.516 1.00 90.12 135 LYS A CA 1
ATOM 1071 C C . LYS A 1 135 ? -5.886 -5.591 -19.893 1.00 90.12 135 LYS A C 1
ATOM 1073 O O . LYS A 1 135 ? -5.371 -4.890 -20.753 1.00 90.12 135 LYS A O 1
ATOM 1078 N N . ALA A 1 136 ? -7.017 -6.250 -20.133 1.00 90.69 136 ALA A N 1
ATOM 1079 C CA . ALA A 1 136 ? -7.745 -6.064 -21.387 1.00 90.69 136 ALA A CA 1
ATOM 1080 C C . ALA A 1 136 ? -8.277 -4.625 -21.538 1.00 90.69 136 ALA A C 1
ATOM 1082 O O . ALA A 1 136 ? -8.440 -4.154 -22.663 1.00 90.69 136 ALA A O 1
ATOM 1083 N N . TYR A 1 137 ? -8.529 -3.930 -20.423 1.00 89.31 137 TYR A N 1
ATOM 1084 C CA . TYR A 1 137 ? -8.986 -2.542 -20.400 1.00 89.31 137 TYR A CA 1
ATOM 1085 C C . TYR A 1 137 ? -7.833 -1.522 -20.350 1.00 89.31 137 TYR A C 1
ATOM 1087 O O . TYR A 1 137 ? -7.872 -0.522 -21.066 1.00 89.31 137 TYR A O 1
ATOM 1095 N N . PHE A 1 138 ? -6.813 -1.762 -19.523 1.00 89.62 138 PHE A N 1
ATOM 1096 C CA . PHE A 1 138 ? -5.673 -0.871 -19.307 1.00 89.62 138 PHE A CA 1
ATOM 1097 C C . PHE A 1 138 ? -4.384 -1.677 -19.069 1.00 89.62 138 PHE A C 1
ATOM 1099 O O . PHE A 1 138 ? -4.262 -2.384 -18.075 1.00 89.62 138 PHE A O 1
ATOM 1106 N N . ASP A 1 139 ? -3.408 -1.563 -19.978 1.00 88.50 139 ASP A N 1
ATOM 1107 C CA . ASP A 1 139 ? -2.184 -2.388 -19.986 1.00 88.50 139 ASP A CA 1
ATOM 1108 C C . ASP A 1 139 ? -0.918 -1.535 -20.146 1.00 88.50 139 ASP A C 1
ATOM 1110 O O . ASP A 1 139 ? -0.253 -1.544 -21.188 1.00 88.50 139 ASP A O 1
ATOM 1114 N N . SER A 1 140 ? -0.610 -0.766 -19.100 1.00 85.44 140 SER A N 1
ATOM 1115 C CA . SER A 1 140 ? 0.529 0.164 -19.022 1.00 85.44 140 SER A CA 1
ATOM 1116 C C . SER A 1 140 ? 1.867 -0.490 -19.398 1.00 85.44 140 SER A C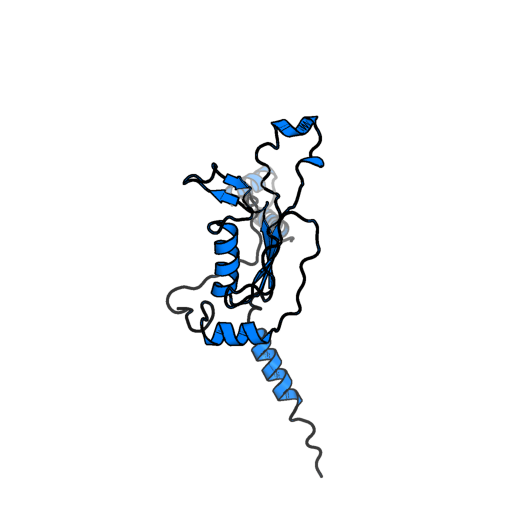 1
ATOM 1118 O O . SER A 1 140 ? 2.649 0.067 -20.169 1.00 85.44 140 SER A O 1
ATOM 1120 N N . MET A 1 141 ? 2.103 -1.702 -18.894 1.00 79.44 141 MET A N 1
ATOM 1121 C CA . MET A 1 141 ? 3.344 -2.461 -19.069 1.00 79.44 141 MET A CA 1
ATOM 1122 C C . MET A 1 141 ? 3.361 -3.356 -20.315 1.00 79.44 141 MET A C 1
ATOM 1124 O O . MET A 1 141 ? 4.406 -3.922 -20.636 1.00 79.44 141 MET A O 1
ATOM 1128 N N . GLY A 1 142 ? 2.231 -3.511 -21.006 1.00 84.31 142 GLY A N 1
ATOM 1129 C CA . GLY A 1 142 ? 2.119 -4.318 -22.217 1.00 84.31 142 GLY A CA 1
ATOM 1130 C C . GLY A 1 142 ? 1.966 -3.452 -23.459 1.00 84.31 142 GLY A C 1
ATOM 1131 O O . GLY A 1 142 ? 2.919 -2.799 -23.871 1.00 84.31 142 GLY A O 1
ATOM 1132 N N . HIS A 1 143 ? 0.806 -3.446 -24.108 1.00 86.00 143 HIS A N 1
ATOM 1133 C CA . HIS A 1 143 ? 0.678 -2.795 -25.423 1.00 86.00 143 HIS A CA 1
ATOM 1134 C C . HIS A 1 143 ? 0.731 -1.255 -25.391 1.00 86.00 143 HIS A C 1
ATOM 1136 O O . HIS A 1 143 ? 0.991 -0.641 -26.427 1.00 86.00 143 HIS A O 1
ATOM 1142 N N . TYR A 1 144 ? 0.522 -0.625 -24.229 1.00 89.00 144 TYR A N 1
ATOM 1143 C CA . TYR A 1 144 ? 0.793 0.806 -24.054 1.00 89.00 144 TYR A CA 1
ATOM 1144 C C . TYR A 1 144 ? 2.282 1.102 -23.844 1.00 89.00 144 TYR A C 1
ATOM 1146 O O . TYR A 1 144 ? 2.693 2.261 -23.958 1.00 89.00 144 TYR A O 1
ATOM 1154 N N . SER A 1 145 ? 3.105 0.080 -23.577 1.00 86.62 145 SER A N 1
ATOM 1155 C CA . SER A 1 145 ? 4.544 0.264 -23.438 1.00 86.62 145 SER A CA 1
ATOM 1156 C C . SER A 1 145 ? 5.134 0.700 -24.784 1.00 86.62 145 SER A C 1
ATOM 1158 O O . SER A 1 145 ? 5.167 -0.028 -25.777 1.00 86.62 145 SER A O 1
ATOM 1160 N N . ARG A 1 146 ? 5.592 1.951 -24.842 1.00 89.50 146 ARG A N 1
ATOM 1161 C CA . ARG A 1 146 ? 6.330 2.507 -25.983 1.00 89.50 146 ARG A CA 1
ATOM 1162 C C . ARG A 1 146 ? 7.787 2.077 -25.899 1.00 89.50 146 ARG A C 1
ATOM 1164 O O . ARG A 1 146 ? 8.675 2.901 -25.682 1.00 89.50 146 ARG A O 1
ATOM 1171 N N . PHE A 1 147 ? 8.019 0.773 -26.041 1.00 87.62 147 PHE A N 1
ATOM 1172 C CA . PHE A 1 147 ? 9.355 0.172 -25.976 1.00 87.62 147 PHE A CA 1
ATOM 1173 C C . PHE A 1 147 ? 10.315 0.737 -27.038 1.00 87.62 147 PHE A C 1
ATOM 1175 O O . PHE A 1 147 ? 11.529 0.647 -26.889 1.00 87.62 147 PHE A O 1
ATOM 1182 N N . ASP A 1 148 ? 9.776 1.338 -28.102 1.00 91.50 148 ASP A N 1
ATOM 1183 C CA . ASP A 1 148 ? 10.515 2.062 -29.136 1.00 91.50 148 ASP A CA 1
ATOM 1184 C C . ASP A 1 148 ? 11.021 3.446 -28.680 1.00 91.50 148 ASP A C 1
ATOM 1186 O O . ASP A 1 148 ? 11.890 4.025 -29.329 1.00 91.50 148 ASP A O 1
ATOM 1190 N N . VAL A 1 149 ? 10.491 3.981 -27.576 1.00 94.50 149 VAL A N 1
ATOM 1191 C CA . VAL A 1 149 ? 10.847 5.294 -27.015 1.00 94.50 149 VAL A CA 1
ATOM 1192 C C . VAL A 1 149 ? 11.685 5.153 -25.750 1.00 94.50 149 VAL A C 1
ATOM 1194 O O . VAL A 1 149 ? 12.686 5.851 -25.599 1.00 94.50 149 VAL A O 1
ATOM 1197 N N . LEU A 1 150 ? 11.269 4.286 -24.825 1.00 90.00 150 LEU A N 1
ATOM 1198 C CA . LEU A 1 150 ? 11.912 4.130 -23.525 1.00 90.00 150 LEU A CA 1
ATOM 1199 C C . LEU A 1 150 ? 12.018 2.657 -23.147 1.00 90.00 150 LEU A C 1
ATOM 1201 O O . LEU A 1 150 ? 11.058 1.897 -23.253 1.00 90.00 150 LEU A O 1
ATOM 1205 N N . GLN A 1 151 ? 13.188 2.285 -22.632 1.00 89.31 151 GLN A N 1
ATOM 1206 C CA . GLN A 1 151 ? 13.442 0.978 -22.044 1.00 89.31 151 GLN A CA 1
ATOM 1207 C C . GLN A 1 151 ? 14.041 1.152 -20.647 1.00 89.31 151 GLN A C 1
ATOM 1209 O O . GLN A 1 151 ? 15.004 1.898 -20.467 1.00 89.31 151 GLN A O 1
ATOM 1214 N N . LEU A 1 152 ? 13.488 0.436 -19.663 1.00 86.81 152 LEU A N 1
ATOM 1215 C CA . LEU A 1 152 ? 14.059 0.344 -18.322 1.00 86.81 152 LEU A CA 1
ATOM 1216 C C . LEU A 1 152 ? 14.987 -0.873 -18.245 1.00 86.81 152 LEU A C 1
ATOM 1218 O O . LEU A 1 152 ? 14.534 -2.016 -18.315 1.00 86.81 152 LEU A O 1
ATOM 1222 N N . LEU A 1 153 ? 16.286 -0.624 -18.080 1.00 87.88 153 LEU A N 1
ATOM 1223 C CA . LEU A 1 153 ? 17.286 -1.660 -17.834 1.00 87.88 153 LEU A CA 1
ATOM 1224 C C . LEU A 1 153 ? 17.574 -1.723 -16.335 1.00 87.88 153 LEU A C 1
ATOM 1226 O O . LEU A 1 153 ? 18.112 -0.781 -15.754 1.00 87.88 153 LEU A O 1
ATOM 1230 N N . ILE A 1 154 ? 17.190 -2.833 -15.709 1.00 84.94 154 ILE A N 1
ATOM 1231 C CA . ILE A 1 154 ? 17.436 -3.074 -14.286 1.00 84.94 154 ILE A CA 1
ATOM 1232 C C . ILE A 1 154 ? 18.798 -3.748 -14.158 1.00 84.94 154 ILE A C 1
ATOM 1234 O O . ILE A 1 154 ? 19.029 -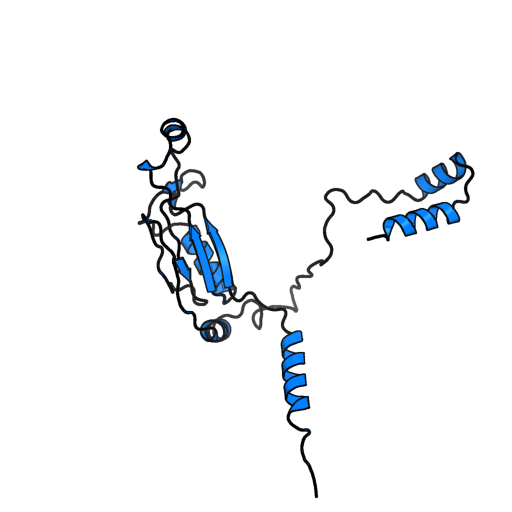4.795 -14.761 1.00 84.94 154 ILE A O 1
ATOM 1238 N N . ARG A 1 155 ? 19.694 -3.153 -13.371 1.00 82.19 155 ARG A N 1
ATOM 1239 C CA . ARG A 1 155 ? 20.932 -3.814 -12.957 1.00 82.19 155 ARG A CA 1
ATOM 1240 C C . ARG A 1 155 ? 20.591 -4.846 -11.885 1.00 82.19 155 ARG A C 1
ATOM 1242 O O . ARG A 1 155 ? 19.976 -4.495 -10.885 1.00 82.19 155 ARG A O 1
ATOM 1249 N N . GLU A 1 156 ? 21.001 -6.089 -12.095 1.00 82.38 156 GLU A N 1
ATOM 1250 C CA . GLU A 1 156 ? 20.741 -7.184 -11.145 1.00 82.38 156 GLU A CA 1
ATOM 1251 C C . GLU A 1 156 ? 21.809 -7.279 -10.043 1.00 82.38 156 GLU A C 1
ATOM 1253 O O . GLU A 1 156 ? 21.596 -7.900 -9.007 1.00 82.38 156 GLU A O 1
ATOM 1258 N N . GLU A 1 157 ? 22.949 -6.619 -10.241 1.00 83.56 157 GLU A N 1
ATOM 1259 C CA . GLU A 1 157 ? 24.027 -6.524 -9.259 1.00 83.56 157 GLU A CA 1
ATOM 1260 C C . GLU A 1 157 ? 23.769 -5.403 -8.240 1.00 83.56 157 GLU A C 1
ATOM 1262 O O . GLU A 1 157 ? 23.318 -4.305 -8.589 1.00 83.56 157 GLU A O 1
ATOM 1267 N N . GLY A 1 158 ? 24.123 -5.660 -6.979 1.00 75.62 158 GLY A N 1
ATOM 1268 C CA . GLY A 1 158 ? 24.018 -4.684 -5.898 1.00 75.62 158 GLY A CA 1
ATOM 1269 C C . GLY A 1 158 ? 24.960 -3.486 -6.060 1.00 75.62 158 GLY A C 1
ATOM 1270 O O . GLY A 1 158 ? 26.027 -3.566 -6.670 1.00 75.62 158 GLY A O 1
ATOM 1271 N N . TRP A 1 159 ? 24.569 -2.355 -5.473 1.00 71.81 159 TRP A N 1
ATOM 1272 C CA . TRP A 1 159 ? 25.469 -1.226 -5.249 1.00 71.81 159 TRP A CA 1
ATOM 1273 C C . TRP A 1 159 ? 26.198 -1.397 -3.916 1.00 71.81 159 TRP A C 1
ATOM 1275 O O . TRP A 1 159 ? 25.557 -1.593 -2.885 1.00 71.81 159 TRP A O 1
ATOM 1285 N N . GLU A 1 160 ? 27.519 -1.226 -3.914 1.00 70.62 160 GLU A N 1
ATOM 1286 C CA . GLU A 1 160 ? 28.246 -0.927 -2.681 1.00 70.62 160 GLU A CA 1
ATOM 1287 C C . GLU A 1 160 ? 28.197 0.595 -2.431 1.0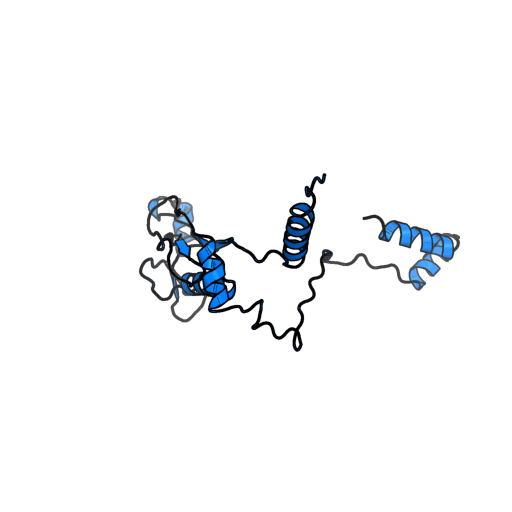0 70.62 160 GLU A C 1
ATOM 1289 O O . GLU A 1 160 ? 28.540 1.362 -3.336 1.00 70.62 160 GLU A O 1
ATOM 1294 N N . PRO A 1 161 ? 27.797 1.069 -1.228 1.00 74.56 161 PRO A N 1
ATOM 1295 C CA . PRO A 1 161 ? 27.711 2.503 -0.897 1.00 74.56 161 PRO A CA 1
ATOM 1296 C C . PRO A 1 161 ? 29.022 3.266 -1.120 1.00 74.56 161 PRO A C 1
ATOM 1298 O O . PRO A 1 161 ? 29.037 4.471 -1.365 1.00 74.56 161 PRO A O 1
ATOM 1301 N N . THR A 1 162 ? 30.127 2.536 -1.041 1.00 73.75 162 THR A N 1
ATOM 1302 C CA . THR A 1 162 ? 31.458 2.953 -1.450 1.00 73.75 162 THR A CA 1
ATOM 1303 C C . THR A 1 162 ? 32.016 1.819 -2.295 1.00 73.75 162 THR A C 1
ATOM 1305 O O . THR A 1 162 ? 32.347 0.789 -1.701 1.00 73.75 162 THR A O 1
ATOM 1308 N N . PRO A 1 163 ? 32.130 1.956 -3.630 1.00 65.50 163 PRO A N 1
ATOM 1309 C CA . PRO A 1 163 ? 32.848 0.953 -4.400 1.00 65.50 163 PRO A CA 1
ATOM 1310 C C . PRO A 1 163 ? 34.237 0.820 -3.783 1.00 65.50 163 PRO A C 1
ATOM 1312 O O . PRO A 1 163 ? 34.875 1.842 -3.492 1.00 65.50 163 PRO A O 1
ATOM 1315 N N . ARG A 1 164 ? 34.704 -0.412 -3.537 1.00 64.56 164 ARG A N 1
ATOM 1316 C CA . ARG A 1 164 ? 36.117 -0.614 -3.197 1.00 64.56 164 ARG A CA 1
ATOM 1317 C C . ARG A 1 164 ? 36.945 0.156 -4.227 1.00 64.56 164 ARG A C 1
ATOM 1319 O O . ARG A 1 164 ? 36.791 -0.117 -5.416 1.00 64.56 164 ARG A O 1
ATOM 1326 N N . PRO A 1 165 ? 37.768 1.138 -3.815 1.00 69.94 165 PRO A N 1
ATOM 1327 C CA . PRO A 1 165 ? 38.568 1.873 -4.772 1.00 69.94 165 PRO A CA 1
ATOM 1328 C C . PRO A 1 165 ? 39.472 0.862 -5.465 1.00 69.94 165 PRO A C 1
ATOM 1330 O O . PRO A 1 165 ? 40.317 0.235 -4.821 1.00 69.94 165 PRO A O 1
ATOM 1333 N N . GLU A 1 166 ? 39.259 0.667 -6.763 1.00 75.44 166 GLU A N 1
ATOM 1334 C CA . GLU A 1 166 ? 40.196 -0.102 -7.561 1.00 75.44 166 GLU A CA 1
ATOM 1335 C C . GLU A 1 166 ? 41.540 0.630 -7.489 1.00 75.44 166 GLU A C 1
ATOM 1337 O O . GLU A 1 166 ? 41.601 1.834 -7.777 1.00 75.44 166 GLU A O 1
ATOM 1342 N N . PRO A 1 167 ? 42.616 -0.042 -7.045 1.00 79.06 167 PRO A N 1
ATOM 1343 C CA . PRO A 1 167 ? 43.910 0.602 -6.954 1.00 79.06 167 PRO A CA 1
ATOM 1344 C C . PRO A 1 167 ? 44.319 1.048 -8.354 1.00 79.06 167 PRO A C 1
ATOM 1346 O O . PRO A 1 167 ? 44.349 0.264 -9.304 1.00 79.06 167 PRO A O 1
ATOM 1349 N N . ARG A 1 168 ? 44.632 2.335 -8.493 1.00 83.19 168 ARG A N 1
ATOM 1350 C CA . ARG A 1 168 ? 45.006 2.911 -9.782 1.00 83.19 168 ARG A CA 1
ATOM 1351 C C . ARG A 1 168 ? 46.298 2.242 -10.257 1.00 83.19 168 ARG A C 1
ATOM 1353 O O . ARG A 1 168 ? 47.174 1.972 -9.432 1.00 83.19 168 ARG A O 1
ATOM 1360 N N . PRO A 1 169 ? 46.525 2.086 -11.574 1.00 84.38 169 PRO A N 1
ATOM 1361 C CA . PRO A 1 169 ? 47.754 1.474 -12.087 1.00 84.38 169 PRO A CA 1
ATOM 1362 C C . PRO A 1 169 ? 49.040 2.109 -11.540 1.00 84.38 169 PRO A C 1
ATOM 1364 O O . PRO A 1 169 ? 50.051 1.437 -11.368 1.00 84.38 169 PRO A O 1
ATOM 1367 N N . ARG A 1 170 ? 49.010 3.409 -11.225 1.00 87.31 170 ARG A N 1
ATOM 1368 C CA . ARG A 1 170 ? 50.120 4.115 -10.576 1.00 87.31 170 ARG A CA 1
ATOM 1369 C C . ARG A 1 170 ? 50.394 3.618 -9.151 1.00 87.31 170 ARG A C 1
ATOM 1371 O O . ARG A 1 170 ? 51.550 3.420 -8.808 1.00 87.31 170 ARG A O 1
ATOM 1378 N N . GLU A 1 171 ? 49.358 3.402 -8.349 1.00 87.69 171 GLU A N 1
ATOM 1379 C CA . GLU A 1 171 ? 49.477 2.932 -6.960 1.00 87.69 171 GLU A CA 1
ATOM 1380 C C . GLU A 1 171 ? 49.994 1.492 -6.917 1.00 87.69 171 GLU A C 1
ATOM 1382 O O . GLU A 1 171 ? 50.827 1.153 -6.079 1.00 87.69 171 GLU A O 1
ATOM 1387 N N . LEU A 1 172 ? 49.570 0.667 -7.879 1.00 89.06 172 LEU A N 1
ATOM 1388 C CA . LEU A 1 172 ? 50.103 -0.680 -8.069 1.00 89.06 172 LEU A CA 1
ATOM 1389 C C . LEU A 1 172 ? 51.583 -0.665 -8.482 1.00 89.06 172 LEU A C 1
ATOM 1391 O O . LEU A 1 172 ? 52.347 -1.486 -7.986 1.00 89.06 172 LEU A O 1
ATOM 1395 N N . ARG A 1 173 ? 52.016 0.273 -9.340 1.00 89.00 173 ARG A N 1
ATOM 1396 C CA . ARG A 1 173 ? 53.442 0.439 -9.695 1.00 89.00 173 ARG A CA 1
ATOM 1397 C C . ARG A 1 173 ? 54.271 0.898 -8.500 1.00 89.00 173 ARG A C 1
ATOM 1399 O O . ARG A 1 173 ? 55.280 0.278 -8.195 1.00 89.00 173 ARG A O 1
ATOM 1406 N N . GLU A 1 174 ? 53.807 1.917 -7.780 1.00 92.44 174 GLU A N 1
ATOM 1407 C CA . GLU A 1 174 ? 54.481 2.423 -6.578 1.00 92.44 174 GLU A CA 1
ATOM 1408 C C . GLU A 1 174 ? 54.597 1.337 -5.491 1.00 92.44 174 GLU A C 1
ATOM 1410 O O . GLU A 1 174 ? 55.633 1.216 -4.837 1.00 92.44 174 GLU A O 1
ATOM 1415 N N . ALA A 1 175 ? 53.567 0.502 -5.318 1.00 90.31 175 ALA A N 1
ATOM 1416 C CA . ALA A 1 175 ? 53.615 -0.647 -4.418 1.00 90.31 175 ALA A CA 1
ATOM 1417 C C . ALA A 1 175 ? 54.559 -1.750 -4.925 1.00 90.31 175 ALA A C 1
ATOM 1419 O O . ALA A 1 175 ? 55.317 -2.307 -4.132 1.00 90.31 175 ALA A O 1
ATOM 1420 N N . ALA A 1 176 ? 54.540 -2.053 -6.225 1.00 94.00 176 ALA A N 1
ATOM 1421 C CA . ALA A 1 176 ? 55.430 -3.039 -6.831 1.00 94.00 176 ALA A CA 1
ATOM 1422 C C . ALA A 1 176 ? 56.904 -2.678 -6.607 1.00 94.00 176 ALA A C 1
ATOM 1424 O O . ALA A 1 176 ? 57.672 -3.515 -6.132 1.00 94.00 176 ALA A O 1
ATOM 1425 N N . ASP A 1 177 ? 57.258 -1.413 -6.839 1.00 94.06 177 ASP A N 1
ATOM 1426 C CA . ASP A 1 177 ? 58.605 -0.892 -6.616 1.00 94.06 177 ASP A CA 1
ATOM 1427 C C . ASP A 1 177 ? 58.971 -0.899 -5.124 1.00 94.06 177 ASP A C 1
ATOM 1429 O O . ASP A 1 177 ? 60.044 -1.365 -4.745 1.00 94.06 177 ASP A O 1
ATOM 1433 N N . ARG A 1 178 ? 58.065 -0.437 -4.249 1.00 95.31 178 ARG A N 1
ATOM 1434 C CA . ARG A 1 178 ? 58.299 -0.358 -2.795 1.00 95.31 178 ARG A CA 1
ATOM 1435 C C . ARG A 1 178 ? 58.535 -1.719 -2.141 1.00 95.31 178 ARG A C 1
ATOM 1437 O O . ARG A 1 178 ? 59.304 -1.802 -1.186 1.00 95.31 178 ARG A O 1
ATOM 1444 N N . PHE A 1 179 ? 57.820 -2.746 -2.587 1.00 94.31 179 PHE A N 1
ATOM 1445 C CA . PHE A 1 179 ? 57.892 -4.095 -2.023 1.00 94.31 179 PHE A CA 1
ATOM 1446 C C . PHE A 1 179 ? 58.750 -5.050 -2.864 1.00 94.31 179 PHE A C 1
ATOM 1448 O O . PHE A 1 179 ? 58.764 -6.246 -2.581 1.00 94.31 179 PHE A O 1
ATOM 1455 N N . GLU A 1 180 ? 59.449 -4.535 -3.881 1.00 93.81 180 GLU A N 1
ATOM 1456 C CA . GLU A 1 180 ? 60.327 -5.295 -4.780 1.00 93.81 180 GLU A CA 1
ATOM 1457 C C . GLU A 1 180 ? 59.632 -6.510 -5.425 1.00 93.81 180 GLU A C 1
ATOM 1459 O O . GLU A 1 180 ? 60.214 -7.581 -5.621 1.00 93.81 180 GLU A O 1
ATOM 1464 N N . VAL A 1 181 ? 58.353 -6.350 -5.772 1.00 94.81 181 VAL A N 1
ATOM 1465 C CA . VAL A 1 181 ? 57.558 -7.376 -6.455 1.00 94.81 181 VAL A CA 1
ATOM 1466 C C . VAL A 1 181 ? 57.325 -6.998 -7.911 1.00 94.81 181 VAL A C 1
ATOM 1468 O O . VAL A 1 181 ? 57.224 -5.833 -8.277 1.00 94.81 181 VAL A O 1
ATOM 1471 N N . ARG A 1 182 ? 57.193 -8.003 -8.779 1.00 94.06 182 ARG A N 1
ATOM 1472 C CA . ARG A 1 182 ? 56.849 -7.768 -10.186 1.00 94.06 182 ARG A CA 1
ATOM 1473 C C . ARG A 1 182 ? 55.454 -7.156 -10.319 1.00 94.06 182 ARG A C 1
ATOM 1475 O O . ARG A 1 182 ? 54.491 -7.769 -9.860 1.00 94.06 182 ARG A O 1
ATOM 1482 N N . PHE A 1 183 ? 55.355 -6.044 -11.047 1.00 90.00 183 PHE A N 1
ATOM 1483 C CA . PHE A 1 183 ? 54.095 -5.348 -11.324 1.00 90.00 183 PHE A CA 1
ATOM 1484 C C . PHE A 1 183 ? 53.003 -6.284 -11.866 1.00 90.00 183 PHE A C 1
ATOM 1486 O O . PHE A 1 183 ? 51.973 -6.423 -11.219 1.00 90.00 183 PHE A O 1
ATOM 1493 N N . ASP A 1 184 ? 53.265 -7.025 -12.949 1.00 91.12 184 ASP A N 1
ATOM 1494 C CA . ASP A 1 184 ? 52.259 -7.921 -13.557 1.00 91.12 184 ASP A CA 1
ATOM 1495 C C . ASP A 1 184 ? 51.750 -8.994 -12.578 1.00 91.12 184 ASP A C 1
ATOM 1497 O O . ASP A 1 184 ? 50.610 -9.449 -12.649 1.00 91.12 184 ASP A O 1
ATOM 1501 N N . ARG A 1 185 ? 52.606 -9.425 -11.640 1.00 90.50 185 ARG A N 1
ATOM 1502 C CA . ARG A 1 185 ? 52.235 -10.417 -10.625 1.00 90.50 185 ARG A CA 1
ATOM 1503 C C . ARG A 1 185 ? 51.343 -9.798 -9.552 1.00 90.50 185 ARG A C 1
ATOM 1505 O O . ARG A 1 185 ? 50.412 -10.456 -9.096 1.00 90.50 185 ARG A O 1
ATOM 1512 N N . LEU A 1 186 ? 51.641 -8.566 -9.143 1.00 90.38 186 LEU A N 1
ATOM 1513 C CA . LEU A 1 186 ? 50.835 -7.812 -8.186 1.00 90.38 186 LEU A CA 1
ATOM 1514 C C . LEU A 1 186 ? 49.465 -7.454 -8.782 1.00 90.38 186 LEU A C 1
ATOM 1516 O O . LEU A 1 186 ? 48.452 -7.670 -8.124 1.00 90.38 186 LEU A O 1
ATOM 1520 N N . GLU A 1 187 ? 49.434 -6.995 -10.032 1.00 89.06 187 GLU A N 1
ATOM 1521 C CA . GLU A 1 187 ? 48.215 -6.677 -10.785 1.00 89.06 187 GLU A CA 1
ATOM 1522 C C . GLU A 1 187 ? 47.289 -7.900 -10.886 1.00 89.06 187 GLU A C 1
ATOM 1524 O O . GLU A 1 187 ? 46.158 -7.859 -10.404 1.00 89.06 187 GLU A O 1
ATOM 1529 N N . ALA A 1 188 ? 47.805 -9.045 -11.347 1.00 88.31 188 ALA A N 1
ATOM 1530 C CA . ALA A 1 188 ? 47.030 -10.286 -11.427 1.00 88.31 188 ALA A CA 1
ATOM 1531 C C . ALA A 1 188 ? 46.527 -10.790 -10.057 1.00 88.31 188 ALA A C 1
ATOM 1533 O O . ALA A 1 188 ? 45.459 -11.400 -9.954 1.00 88.31 188 ALA A O 1
ATOM 1534 N N . MET A 1 189 ? 47.289 -10.567 -8.978 1.00 86.25 189 MET A N 1
ATOM 1535 C CA . MET A 1 189 ? 46.857 -10.923 -7.621 1.00 86.25 189 MET A CA 1
ATOM 1536 C C . MET A 1 189 ? 45.700 -10.049 -7.139 1.00 86.25 189 MET A C 1
ATOM 1538 O O . MET A 1 189 ? 44.772 -10.577 -6.525 1.00 86.25 189 MET A O 1
ATOM 1542 N N . VAL A 1 190 ? 45.754 -8.747 -7.416 1.00 87.31 190 VAL A N 1
ATOM 1543 C CA . VAL A 1 190 ? 44.701 -7.788 -7.070 1.00 87.31 190 VAL A CA 1
ATOM 1544 C C . VAL A 1 190 ? 43.431 -8.080 -7.862 1.00 87.31 190 VAL A C 1
ATOM 1546 O O . VAL A 1 190 ? 42.378 -8.225 -7.250 1.00 87.31 190 VAL A O 1
ATOM 1549 N N . GLU A 1 191 ? 43.523 -8.292 -9.177 1.00 85.00 191 GLU A N 1
ATOM 1550 C CA . GLU A 1 191 ? 42.368 -8.679 -10.001 1.00 85.00 191 GLU A CA 1
ATOM 1551 C C . GLU A 1 191 ? 41.693 -9.955 -9.483 1.00 85.00 191 GLU A C 1
ATOM 1553 O O . GLU A 1 191 ? 40.469 -10.037 -9.401 1.00 85.00 191 GLU A O 1
ATOM 1558 N N . ARG A 1 192 ? 42.479 -10.957 -9.072 1.00 84.50 192 ARG A N 1
ATOM 1559 C CA . ARG A 1 192 ? 41.944 -12.204 -8.507 1.00 84.50 192 ARG A CA 1
ATOM 1560 C C . ARG A 1 192 ? 41.246 -12.000 -7.159 1.00 84.50 192 ARG A C 1
ATOM 1562 O O . ARG A 1 192 ? 40.325 -12.749 -6.846 1.00 84.50 192 ARG A O 1
ATOM 1569 N N . LEU A 1 193 ? 41.707 -11.052 -6.343 1.00 81.94 193 LEU A N 1
ATOM 1570 C CA . LEU A 1 193 ? 41.077 -10.718 -5.062 1.00 81.94 193 LEU A CA 1
ATOM 1571 C C . LEU A 1 193 ? 39.800 -9.895 -5.255 1.00 81.94 193 LEU A C 1
ATOM 1573 O O . LEU A 1 193 ? 38.850 -10.101 -4.510 1.00 81.94 193 LEU A O 1
ATOM 1577 N N . LEU A 1 194 ? 39.768 -9.016 -6.260 1.00 76.94 194 LEU A N 1
ATOM 1578 C CA . LEU A 1 194 ? 38.594 -8.211 -6.604 1.00 76.94 194 LEU A CA 1
ATOM 1579 C C . LEU A 1 194 ? 37.482 -9.031 -7.280 1.00 76.94 194 LEU A C 1
ATOM 1581 O O . LEU A 1 194 ? 36.320 -8.685 -7.147 1.00 76.94 194 LEU A O 1
ATOM 1585 N N . ARG A 1 195 ? 37.819 -10.139 -7.956 1.00 75.12 195 ARG A N 1
ATOM 1586 C CA . ARG A 1 195 ? 36.855 -11.060 -8.595 1.00 75.12 195 ARG A CA 1
ATOM 1587 C C . ARG A 1 195 ? 36.311 -12.172 -7.685 1.00 75.12 195 ARG A C 1
ATOM 1589 O O . ARG A 1 195 ? 35.593 -13.038 -8.173 1.00 75.12 195 ARG A O 1
ATOM 1596 N N . ARG A 1 196 ? 36.713 -12.245 -6.411 1.00 57.56 196 ARG A N 1
ATOM 1597 C CA . ARG A 1 196 ? 36.222 -13.269 -5.471 1.00 57.56 196 ARG A CA 1
ATOM 1598 C C . ARG A 1 196 ? 34.993 -12.763 -4.714 1.00 57.56 196 ARG A C 1
ATOM 1600 O O . ARG A 1 196 ? 35.117 -12.468 -3.531 1.00 57.56 196 ARG A O 1
ATOM 1607 N N . GLU A 1 197 ? 33.856 -12.738 -5.403 1.00 51.62 197 GLU A N 1
ATOM 1608 C CA . GLU A 1 197 ? 32.495 -12.941 -4.875 1.00 51.62 197 GLU A CA 1
ATOM 1609 C C . GLU A 1 197 ? 31.681 -13.703 -5.926 1.00 51.62 197 GLU A C 1
ATOM 1611 O O . GLU A 1 197 ? 31.743 -13.305 -7.111 1.00 51.62 197 GLU A O 1
#

Foldseek 3Di:
DDDPPPPVPVVVVVVVVVVVVDPDQEAEAEEEDQAWFDADPDPVRTAQDPPDPPTPVLVVQLVVLQQRLHKYFYWYAADDLVNQPPVCCVVCVRRNRQWQTFIAGSNSDGPGGTDGNDDDDDDDDDDSVSSVVSCVVPPCPPPVPPVVVDDDDDDPDDDDPDPPPQQDLVNLVVVCVVVVHDSVVSVVVSVVVSPPD

pLDDT: mean 83.96, std 17.32, range [33.75, 98.56]

Radius of gyration: 27.98 Å; chains: 1; bounding box: 75×71×66 Å

Sequence (197 aa):
MEDSGLDGAEDLRDERERSECRRPIEELHASVWPGWWSMDGHPGARTADPDSRGCDVEFAIREYALENSTFVVSSSWYLPASEIPPELQDVMQYNLAVGGSCIVNPSGQWVREPVFSQETIVWAEIDQEERRLAKAYFDSMGHYSRFDVLQLLIREEGWEPTPRPEPRPRELREAADRFEVRFDRLEAMVERLLRRE